Protein 3HR8 (pdb70)

Foldseek 3Di:
DVVVVVVVVVVVVVVCVVPHFLPDDDLPPLVVPDAADAQAQQALLVLLQLSRRHFHFLFEEEEEEAVVLQSVLSVLSSQQSCVVVVAAEEEEDLPPDDDVQLSVLQGHPVVRYHYHHDPAQLVSLVVLLVVLQVQRHAEYEYPAQLSRHHPCVVVPDCDPDDNCPVLVVLLVSVVSSLVSSNVYRYYYYHYFYQDDHPDDDDDDHSGDSSCVSVVPRGQWYKYKGWAAFDDDPPRGFWTKMKIATQHHSNHNHGGIGIFIQGPSHRRLHLLRLVVVCDVVVQWDDDPQWIWHAAPVGDIDTLGGHSVSNSVSCVVCVVVSVRSSQVVCVVSNHRPPVDDDDD

B-factor: mean 43.84, std 22.35, range [17.57, 127.51]

InterPro domains:
  IPR003593 AAA+ ATPase domain [SM00382] (60-231)
  IPR013765 DNA recombination and repair protein RecA [MF_00268] (7-337)
  IPR013765 DNA recombination and repair protein RecA [PR00142] (96-125)
  IPR013765 DNA recombination and repair protein RecA [PR00142] (130-159)
  IPR013765 DNA recombination and repair protein RecA [PR00142] (168-197)
  IPR013765 DNA recombination and repair protein RecA [PR00142] (213-241)
  IPR013765 DNA recombination and repair protein RecA [PR00142] (246-275)
  IPR013765 DNA recombination and repair protein RecA [PR00142] (305-322)
  IPR013765 DNA recombination and repair protein RecA [PTHR45900] (4-349)
  IPR013765 DNA recombination and repair protein RecA [TIGR02012] (7-332)
  IPR020584 DNA recombination/repair protein RecA, conserved site [PS00321] (216-224)
  IPR020587 DNA recombination and repair protein RecA, monomer-monomer interface [PS50163] (202-275)
  IPR020588 DNA recombination and repair protein RecA-like, ATP-binding domain [PS50162] (38-197)
  IPR023400 DNA recombination and repair protein RecA, C-terminal, superfamily [SSF54752] (273-335)
  IPR027417 P-loop containing nucleoside triphosphate hydrolase [G3DSA:3.40.50.300] (37-335)
  IPR027417 P-loop containing nucleoside triphosphate hydrolase [SSF52540] (8-270)
  IPR049261 RecA-like, C-terminal [PF21096] (275-335)
  IPR049428 RecA-like, N-terminal [PF00154] (10-271)

Nearest PDB structures (foldseek):
  3hr8-assembly1_A  TM=1.003E+00  e=6.791E-72  Thermotoga maritima
  8gms-assembly1_F  TM=8.087E-01  e=4.456E-44  Escherichia coli
  7jy9-assembly1_I  TM=8.871E-01  e=6.435E-40  Escherichia coli
  3cmw-assembly2_C  TM=8.165E-01  e=7.489E-39  Escherichia coli
  3cmw-assembly1_A  TM=8.250E-01  e=1.209E-38  Escherichia coli

Radius of gyration: 21.64 Å; Cα contacts (8 Å, |Δi|>4): 645; chains: 1; bounding box: 66×52×57 Å

Organism: Thermotoga maritima (strain ATCC 43589 / DSM 3109 / JCM 10099 / NBRC 100826 / MSB8) (NCBI:txid243274)

Solvent-accessible surface area: 18780 Å² total; per-residue (Å²): 172,130,142,162,81,50,102,82,66,126,37,35,116,155,70,27,144,102,157,35,103,7,45,71,57,51,108,57,49,113,110,92,20,120,79,51,132,30,0,36,0,15,0,12,14,0,1,34,5,0,16,9,8,0,0,2,49,6,67,3,0,0,0,12,1,79,112,73,4,10,11,82,10,0,6,8,10,0,1,2,30,1,25,137,97,69,20,52,1,1,14,4,4,31,72,128,80,64,75,69,120,41,0,143,96,16,30,6,61,57,202,61,21,71,100,23,109,21,101,22,0,29,52,3,6,106,54,0,13,128,35,3,151,60,44,96,4,10,0,0,0,1,24,0,7,30,22,29,32,24,126,34,81,96,113,55,58,126,57,126,194,110,107,44,74,27,42,194,69,18,39,90,13,9,165,113,0,14,35,8,2,103,173,27,95,1,0,0,0,2,3,0,25,53,94,136,90,102,62,125,162,172,61,90,88,90,13,36,101,18,1,120,16,2,96,140,81,2,9,0,18,0,40,2,133,148,36,128,76,20,114,91,69,194,101,80,39,0,12,35,0,23,0,83,0,32,39,4,68,8,3,4,26,119,69,68,5,97,0,25,13,11,114,41,104,0,2,15,89,25,35,2,3,7,36,16,0,49,114,45,55,25,2,72,146,107,54,58,112,29,49,3,66,17,132,199,50,114,90,14,55,3,14,88,23,44,62,88,0,14,88,45,1,81,96,47,80,144,33,0,13,29,0,37,92,65,0,43,95,123,91,14,23,26,82,117,145,81,144,147,176,258

Sequence (342 aa):
EKQKKSVLEKALKRIEENFGKGSIMILGDETQVQPVEVIPTGSLAIDIATGVGGYPRGRIVEIFGQESSGKTTLALHAIAEAQKMGGVAAFIDAEHALDPVYAKNLGVDLKSLLISQPDHGEQALEIVDELVRSGVVDLIVVDSVAALVPRAEIEGAMGDMQVGLQARLMSQALRKIAGSVNKSKAVVIFTNQIRMKIGVMFGSPETTTGGLALKFYATMRMEVRRGEPIKEGKDVIGNVISVKIVKNKVAPPFKTAQTYIIYGKGIDREYELFNIAVNEGIVDRKGSWYYYTTLKGEEVSLGQGSSNAVQFLKDNPEIAGEIERRIREKYGLLSVEKEEQR

Structure (mmCIF, N/CA/C/O backbone):
data_3HR8
#
_entry.id   3HR8
#
_cell.length_a   102.137
_cell.length_b   102.137
_cell.length_c   81.512
_cell.angle_alpha   90.000
_cell.angle_beta   90.000
_cell.angle_gamma   120.000
#
_symmetry.space_group_name_H-M   'P 61'
#
loop_
_entity.id
_entity.type
_entity.pdbx_description
1 polymer 'Protein recA'
2 water water
#
loop_
_atom_site.group_PDB
_atom_site.id
_atom_site.type_symbol
_atom_site.label_atom_id
_atom_site.label_alt_id
_atom_site.label_comp_id
_atom_site.label_asym_id
_atom_site.label_entity_id
_atom_site.label_seq_id
_atom_site.pdbx_PDB_ins_code
_atom_site.Cartn_x
_atom_site.Cartn_y
_atom_site.Cartn_z
_atom_site.occupancy
_atom_site.B_iso_or_equiv
_atom_site.auth_seq_id
_atom_site.auth_comp_id
_atom_site.auth_asym_id
_atom_site.auth_atom_id
_atom_site.pdbx_PDB_model_num
ATOM 1 N N . GLU A 1 4 ? -48.853 -28.412 19.616 1.00 94.26 4 GLU A N 1
ATOM 2 C CA . GLU A 1 4 ? -48.301 -27.676 18.483 1.00 96.13 4 GLU A CA 1
ATOM 3 C C . GLU A 1 4 ? -48.354 -26.161 18.685 1.00 94.68 4 GLU A C 1
ATOM 4 O O . GLU A 1 4 ? -47.313 -25.499 18.748 1.00 89.94 4 GLU A O 1
ATOM 10 N N . LYS A 1 5 ? -49.568 -25.618 18.779 1.00 96.62 5 LYS A N 1
ATOM 11 C CA . LYS A 1 5 ? -49.758 -24.181 18.995 1.00 93.52 5 LYS A CA 1
ATOM 12 C C . LYS A 1 5 ? -49.285 -23.747 20.387 1.00 89.61 5 LYS A C 1
ATOM 13 O O . LYS A 1 5 ? -48.744 -22.653 20.553 1.00 86.74 5 LYS A O 1
ATOM 19 N N . GLN A 1 6 ? -49.496 -24.602 21.384 1.00 90.57 6 GLN A N 1
ATOM 20 C CA . GLN A 1 6 ? -48.994 -24.331 22.727 1.00 90.67 6 GLN A CA 1
ATOM 21 C C . GLN A 1 6 ? -47.482 -24.132 22.663 1.00 86.16 6 GLN A C 1
ATOM 22 O O . GLN A 1 6 ? -46.924 -23.290 23.375 1.00 82.62 6 GLN A O 1
ATOM 28 N N . LYS A 1 7 ? -46.834 -24.907 21.793 1.00 86.42 7 LYS A N 1
ATOM 29 C CA . LYS A 1 7 ? -45.400 -24.785 21.539 1.00 86.04 7 LYS A CA 1
ATOM 30 C C . LYS A 1 7 ? -45.072 -23.384 21.020 1.00 78.77 7 LYS A C 1
ATOM 31 O O . LYS A 1 7 ? -44.074 -22.782 21.416 1.00 71.00 7 LYS A O 1
ATOM 37 N N . LYS A 1 8 ? -45.931 -22.867 20.145 1.00 79.27 8 LYS A N 1
ATOM 38 C CA . LYS A 1 8 ? -45.704 -21.558 19.546 1.00 76.74 8 LYS A CA 1
ATOM 39 C C . LYS A 1 8 ? -46.102 -20.397 20.450 1.00 74.13 8 LYS A C 1
ATOM 40 O O . LYS A 1 8 ? -45.420 -19.376 20.475 1.00 71.93 8 LYS A O 1
ATOM 46 N N . SER A 1 9 ? -47.196 -20.540 21.188 1.00 74.51 9 SER A N 1
ATOM 47 C CA . SER A 1 9 ? -47.594 -19.479 22.104 1.00 72.42 9 SER A CA 1
ATOM 48 C C . SER A 1 9 ? -46.582 -19.311 23.227 1.00 66.84 9 SER A C 1
ATOM 49 O O . SER A 1 9 ? -46.317 -18.195 23.659 1.00 67.37 9 SER A O 1
ATOM 52 N N . VAL A 1 10 ? -46.010 -20.412 23.702 1.00 70.94 10 VAL A N 1
ATOM 53 C CA . VAL A 1 10 ? -44.897 -20.306 24.641 1.00 66.48 10 VAL A CA 1
ATOM 54 C C . VAL A 1 10 ? -43.722 -19.671 23.905 1.00 65.13 10 VAL A C 1
ATOM 55 O O . VAL A 1 10 ? -42.980 -18.858 24.469 1.00 62.83 10 VAL A O 1
ATOM 59 N N . LEU A 1 11 ? -43.564 -20.056 22.639 1.00 64.21 11 LEU A N 1
ATOM 60 C CA . LEU A 1 11 ? -42.492 -19.533 21.800 1.00 61.82 11 LEU A CA 1
ATOM 61 C C . LEU A 1 11 ? -42.696 -18.041 21.610 1.00 57.28 11 LEU A C 1
ATOM 62 O O . LEU A 1 11 ? -41.877 -17.230 22.045 1.00 52.50 11 LEU A O 1
ATOM 67 N N . GLU A 1 12 ? -43.810 -17.690 20.974 1.00 61.07 12 GLU A N 1
ATOM 68 C CA . GLU A 1 12 ? -44.144 -16.296 20.709 1.00 60.67 12 GLU A CA 1
ATOM 69 C C . GLU A 1 12 ? -44.086 -15.454 21.975 1.00 53.20 12 GLU A C 1
ATOM 70 O O . GLU A 1 12 ? -43.581 -14.335 21.959 1.00 53.94 12 GLU A O 1
ATOM 76 N N . LYS A 1 13 ? -44.584 -16.000 23.077 1.00 56.85 13 LYS A N 1
ATOM 77 C CA . LYS A 1 13 ? -44.600 -15.270 24.341 1.00 54.28 13 LYS A CA 1
ATOM 78 C C . LYS A 1 13 ? -43.185 -14.975 24.805 1.00 53.62 13 LYS A C 1
ATOM 79 O O . LYS A 1 13 ? -42.912 -13.906 25.351 1.00 51.30 13 LYS A O 1
ATOM 85 N N . ALA A 1 14 ? -42.291 -15.941 24.607 1.00 55.99 14 ALA A N 1
ATOM 86 C CA . ALA A 1 14 ? -40.900 -15.780 24.996 1.00 49.17 14 ALA A CA 1
ATOM 87 C C . ALA A 1 14 ? -40.244 -14.780 24.064 1.00 49.63 14 ALA A C 1
ATOM 88 O O . ALA A 1 14 ? -39.466 -13.925 24.494 1.00 51.92 14 ALA A O 1
ATOM 90 N N . LEU A 1 15 ? -40.547 -14.890 22.777 1.00 47.31 15 LEU A N 1
ATOM 91 C CA . LEU A 1 15 ? -40.037 -13.919 21.824 1.00 47.54 15 LEU A CA 1
ATOM 92 C C . LEU A 1 15 ? -40.463 -12.534 22.243 1.00 46.50 15 LEU A C 1
ATOM 93 O O . LEU A 1 15 ? -39.638 -11.623 22.313 1.00 42.85 15 LEU A O 1
ATOM 98 N N . LYS A 1 16 ? -41.751 -12.379 22.549 1.00 47.52 16 LYS A N 1
ATOM 99 C CA . LYS A 1 16 ? -42.253 -11.081 22.999 1.00 48.25 16 LYS A CA 1
ATOM 100 C C . LYS A 1 16 ? -41.456 -10.571 24.169 1.00 43.04 16 LYS A C 1
ATOM 101 O O . LYS A 1 16 ? -41.004 -9.427 24.160 1.00 40.60 16 LYS A O 1
ATOM 107 N N . ARG A 1 17 ? -41.294 -11.420 25.181 1.00 43.05 17 ARG A N 1
ATOM 108 C CA . ARG A 1 17 ? -40.565 -11.038 26.395 1.00 46.89 17 ARG A CA 1
ATOM 109 C C . ARG A 1 17 ? -39.196 -10.470 26.084 1.00 46.99 17 ARG A C 1
ATOM 110 O O . ARG A 1 17 ? -38.798 -9.429 26.612 1.00 47.60 17 ARG A O 1
ATOM 118 N N . ILE A 1 18 ? -38.459 -11.170 25.230 1.00 45.85 18 ILE A N 1
ATOM 119 C CA . ILE A 1 18 ? -37.128 -10.725 24.891 1.00 43.01 18 ILE A CA 1
ATOM 120 C C . ILE A 1 18 ? -37.254 -9.426 24.151 1.00 42.02 18 ILE A C 1
ATOM 121 O O . ILE A 1 18 ? -36.540 -8.464 24.426 1.00 41.06 18 I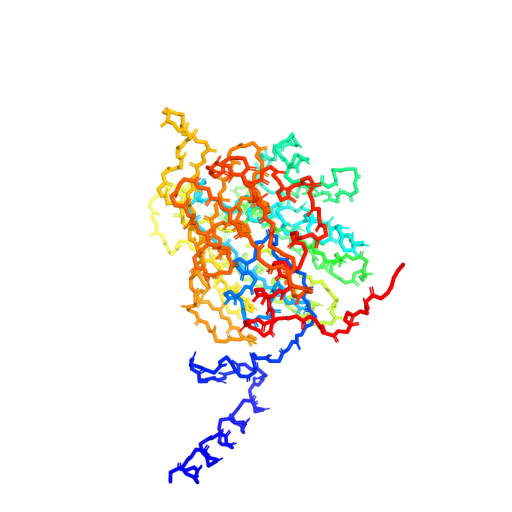LE A O 1
ATOM 126 N N . GLU A 1 19 ? -38.178 -9.399 23.201 1.00 40.28 19 GLU A N 1
ATOM 127 C CA . GLU A 1 19 ? -38.299 -8.221 22.363 1.00 45.18 19 GLU A CA 1
ATOM 128 C C . GLU A 1 19 ? -38.628 -7.015 23.214 1.00 43.40 19 GLU A C 1
ATOM 129 O O . GLU A 1 19 ? -38.024 -5.954 23.076 1.00 45.08 19 GLU A O 1
ATOM 135 N N . GLU A 1 20 ? -39.574 -7.184 24.124 1.00 46.17 20 GLU A N 1
ATOM 136 C CA . GLU A 1 20 ? -39.957 -6.074 24.973 1.00 43.52 20 GLU A CA 1
ATOM 137 C C . GLU A 1 20 ? -38.843 -5.724 25.959 1.00 47.80 20 GLU A C 1
ATOM 138 O O . GLU A 1 20 ? -38.790 -4.604 26.466 1.00 47.20 20 GLU A O 1
ATOM 144 N N . ASN A 1 21 ? -37.946 -6.674 26.220 1.00 46.14 21 ASN A N 1
ATOM 145 C CA . ASN A 1 21 ? -36.793 -6.409 27.081 1.00 43.23 21 ASN A CA 1
ATOM 146 C C . ASN A 1 21 ? -35.720 -5.553 26.407 1.00 44.55 21 ASN A C 1
ATOM 147 O O . ASN A 1 21 ? -35.093 -4.720 27.050 1.00 46.03 21 ASN A O 1
ATOM 152 N N . PHE A 1 22 ? -35.499 -5.760 25.110 1.00 43.63 22 PHE A N 1
ATOM 153 C CA . PHE A 1 22 ? -34.359 -5.121 24.442 1.00 42.61 22 PHE A CA 1
ATOM 154 C C . PHE A 1 22 ? -34.734 -4.075 23.403 1.00 40.53 22 PHE A C 1
ATOM 155 O O . PHE A 1 22 ? -33.875 -3.368 22.892 1.00 41.60 22 PHE A O 1
ATOM 163 N N . GLY A 1 23 ? -36.020 -3.971 23.103 1.00 41.65 23 GLY A N 1
ATOM 164 C CA . GLY A 1 23 ? -36.499 -2.943 22.197 1.00 42.71 23 GLY A CA 1
ATOM 165 C C . GLY A 1 23 ? -37.201 -3.608 21.041 1.00 41.59 23 GLY A C 1
ATOM 166 O O . GLY A 1 23 ? -36.883 -4.745 20.713 1.00 38.17 23 GLY A O 1
ATOM 167 N N . LYS A 1 24 ? -38.172 -2.925 20.441 1.00 39.08 24 LYS A N 1
ATOM 168 C CA . LYS A 1 24 ? -38.893 -3.504 19.316 1.00 36.33 24 LYS A CA 1
ATOM 169 C C . LYS A 1 24 ? -37.924 -3.966 18.246 1.00 34.85 24 LYS A C 1
ATOM 170 O O . LYS A 1 24 ? -36.936 -3.290 17.977 1.00 34.73 24 LYS A O 1
ATOM 176 N N . GLY A 1 25 ? -38.220 -5.111 17.625 1.00 34.24 25 GLY A N 1
ATOM 177 C CA . GLY A 1 25 ? -37.408 -5.626 16.537 1.00 33.77 25 GLY A CA 1
ATOM 178 C C . GLY A 1 25 ? -36.118 -6.325 16.947 1.00 31.54 25 GLY A C 1
ATOM 179 O O . GLY A 1 25 ? -35.379 -6.798 16.077 1.00 30.33 25 GLY A O 1
ATOM 180 N N . SER A 1 26 ? -35.870 -6.399 18.260 1.00 31.35 26 SER A N 1
ATOM 181 C CA . SER A 1 26 ? -34.690 -7.043 18.855 1.00 31.97 26 SER A CA 1
ATOM 182 C C . SER A 1 26 ? -34.517 -8.502 18.456 1.00 28.66 26 SER A C 1
ATOM 183 O O . SER A 1 26 ? -33.396 -9.022 18.392 1.00 30.76 26 SER A O 1
ATOM 186 N N . ILE A 1 27 ? -35.633 -9.174 18.244 1.00 30.60 27 ILE A N 1
ATOM 187 C CA . ILE A 1 27 ? -35.616 -10.542 17.758 1.00 26.50 27 ILE A CA 1
ATOM 188 C C . ILE A 1 27 ? -36.904 -10.748 17.000 1.00 26.98 27 ILE A C 1
ATOM 189 O O . ILE A 1 27 ? -37.926 -10.159 17.350 1.00 27.55 27 ILE A O 1
ATOM 194 N N . MET A 1 28 ? -36.863 -11.576 15.961 1.00 24.73 28 MET A N 1
ATOM 195 C CA . MET A 1 28 ? -38.003 -11.772 15.088 1.00 29.01 28 MET A CA 1
ATOM 196 C C . MET A 1 28 ? -37.953 -13.182 14.568 1.00 31.09 28 MET A C 1
ATOM 197 O O . MET A 1 28 ? -36.918 -13.842 14.628 1.00 29.25 28 MET A O 1
ATOM 202 N N . ILE A 1 29 ? -39.071 -13.625 14.026 1.00 26.89 29 ILE A N 1
ATOM 203 C CA . ILE A 1 29 ? -39.113 -14.832 13.236 1.00 29.23 29 ILE A CA 1
ATOM 204 C C . ILE A 1 29 ? -38.949 -14.381 11.793 1.00 36.91 29 ILE A C 1
ATOM 205 O O . ILE A 1 29 ? -39.674 -13.500 11.331 1.00 33.45 29 ILE A O 1
ATOM 210 N N . LEU A 1 30 ? -37.970 -14.950 11.101 1.00 26.48 30 LEU A N 1
ATOM 211 C CA . LEU A 1 30 ? -37.585 -14.433 9.798 1.00 32.39 30 LEU A CA 1
ATOM 212 C C . LEU A 1 30 ? -38.752 -14.505 8.807 1.00 39.02 30 LEU A C 1
ATOM 213 O O . LEU A 1 30 ? -38.844 -13.675 7.888 1.00 37.02 30 LEU A O 1
ATOM 218 N N . GLY A 1 31 ? -39.635 -15.493 8.996 1.00 35.67 31 GLY A N 1
ATOM 219 C CA . GLY A 1 31 ? -40.818 -15.655 8.157 1.00 38.08 31 GLY A CA 1
ATOM 220 C C . GLY A 1 31 ? -42.048 -14.8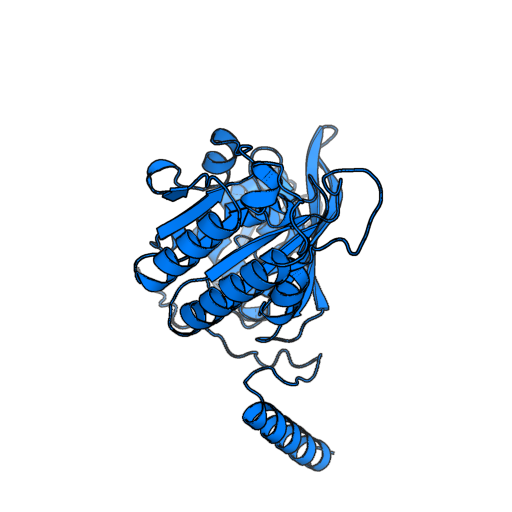60 8.574 1.00 45.94 31 GLY A C 1
ATOM 221 O O . GLY A 1 31 ? -43.088 -14.920 7.910 1.00 52.90 31 GLY A O 1
ATOM 222 N N . ASP A 1 32 ? -41.943 -14.098 9.656 1.00 43.00 32 ASP A N 1
ATOM 223 C CA . ASP A 1 32 ? -43.095 -13.344 10.154 1.00 50.80 32 ASP A CA 1
ATOM 224 C C . ASP A 1 32 ? -43.420 -12.036 9.428 1.00 59.51 32 ASP A C 1
ATOM 225 O O . ASP A 1 32 ? -43.199 -10.952 9.967 1.00 62.40 32 ASP A O 1
ATOM 230 N N . GLU A 1 33 ? -43.968 -12.137 8.231 1.00 63.67 33 GLU A N 1
ATOM 231 C CA . GLU A 1 33 ? -44.573 -10.981 7.633 1.00 67.02 33 GLU A CA 1
ATOM 232 C C . GLU A 1 33 ? -45.983 -11.022 8.218 1.00 68.37 33 GLU A C 1
ATOM 233 O O . GLU A 1 33 ? -46.946 -11.203 7.515 1.00 71.85 33 GLU A O 1
ATOM 239 N N . THR A 1 34 ? -46.080 -10.881 9.524 1.00 67.82 34 THR A N 1
ATOM 240 C CA . THR A 1 34 ? -47.345 -10.822 10.245 1.00 68.47 34 THR A CA 1
ATOM 241 C C . THR A 1 34 ? -47.341 -9.595 11.142 1.00 70.45 34 THR A C 1
ATOM 242 O O . THR A 1 34 ? -46.876 -9.665 12.285 1.00 72.16 34 THR A O 1
ATOM 246 N N . GLN A 1 35 ? -47.856 -8.475 10.633 1.00 68.09 35 GLN A N 1
ATOM 247 C CA . GLN A 1 35 ? -48.468 -8.424 9.300 1.00 68.08 35 GLN A CA 1
ATOM 248 C C . GLN A 1 35 ? -47.560 -7.941 8.157 1.00 69.27 35 GLN A C 1
ATOM 249 O O . GLN A 1 35 ? -47.832 -8.238 6.989 1.00 72.79 35 GLN A O 1
ATOM 255 N N . VAL A 1 36 ? -46.507 -7.183 8.461 1.00 65.96 36 VAL A N 1
ATOM 256 C CA . VAL A 1 36 ? -46.182 -6.742 9.811 1.00 62.69 36 VAL A CA 1
ATOM 257 C C . VAL A 1 36 ? -46.985 -5.491 10.134 1.00 57.40 36 VAL A C 1
ATOM 258 O O . VAL A 1 36 ? -47.810 -5.055 9.324 1.00 59.45 36 VAL A O 1
ATOM 262 N N . GLN A 1 37 ? -46.742 -4.910 11.307 1.00 55.07 37 GLN A N 1
ATOM 263 C CA . GLN A 1 37 ? -47.472 -3.708 11.709 1.00 47.72 37 GLN A CA 1
ATOM 264 C C . GLN A 1 37 ? -46.872 -2.427 11.127 1.00 46.34 37 GLN A C 1
ATOM 265 O O . GLN A 1 37 ? -45.687 -2.140 11.289 1.00 39.55 37 GLN A O 1
ATOM 271 N N . PRO A 1 38 ? -47.701 -1.671 10.407 1.00 45.93 38 PRO A N 1
ATOM 272 C CA . PRO A 1 38 ? -47.312 -0.374 9.852 1.00 40.16 38 PRO A CA 1
ATOM 273 C C . PRO A 1 38 ? -46.749 0.567 10.917 1.00 42.56 38 PRO A C 1
ATOM 274 O O . PRO A 1 38 ? -47.197 0.532 12.078 1.00 39.66 38 PRO A O 1
ATOM 278 N N . VAL A 1 39 ? -45.751 1.362 10.520 1.00 37.00 39 VAL A N 1
ATOM 279 C CA . VAL A 1 39 ? -45.216 2.467 11.318 1.00 27.60 39 VAL A CA 1
ATOM 280 C C . VAL A 1 39 ? -45.210 3.634 10.351 1.00 30.36 39 VAL A C 1
ATOM 281 O O . VAL A 1 39 ? -45.481 3.447 9.159 1.00 29.02 39 VAL A O 1
ATOM 285 N N . GLU A 1 40 ? -44.921 4.840 10.822 1.00 28.11 40 GLU A N 1
ATOM 286 C CA . GLU A 1 40 ? -44.931 5.954 9.878 1.00 28.97 40 GLU A CA 1
ATOM 287 C C . GLU A 1 40 ? -43.685 5.833 9.003 1.00 25.68 40 GLU A C 1
ATOM 288 O O . GLU A 1 40 ? -42.580 5.689 9.519 1.00 24.69 40 GLU A O 1
ATOM 294 N N . VAL A 1 41 ? -43.887 5.861 7.691 1.00 25.99 41 VAL A N 1
ATOM 295 C CA . VAL A 1 41 ? -42.767 5.802 6.746 1.00 26.74 41 VAL A CA 1
ATOM 296 C C . VAL A 1 41 ? -42.834 6.884 5.653 1.00 28.65 41 VAL A C 1
ATOM 297 O O . VAL A 1 41 ? -43.908 7.419 5.341 1.00 25.94 41 VAL A O 1
ATOM 301 N N . ILE A 1 42 ? -41.683 7.155 5.045 1.00 27.74 42 ILE A N 1
ATOM 302 C CA . ILE A 1 42 ? -41.636 7.823 3.749 1.00 23.39 42 ILE A CA 1
ATOM 303 C C . ILE A 1 42 ? -41.326 6.761 2.704 1.00 22.50 42 ILE A C 1
ATOM 304 O O . ILE A 1 42 ? -40.312 6.074 2.796 1.00 25.46 42 ILE A O 1
ATOM 309 N N . PRO A 1 43 ? -42.207 6.600 1.722 1.00 21.08 43 PRO A N 1
ATOM 310 C CA . PRO A 1 43 ? -42.048 5.608 0.670 1.00 23.87 43 PRO A CA 1
ATOM 311 C C . PRO A 1 43 ? -40.671 5.786 0.016 1.00 22.72 43 PRO A C 1
ATOM 312 O O . PRO A 1 43 ? -40.103 6.883 0.096 1.00 22.66 43 PRO A O 1
ATOM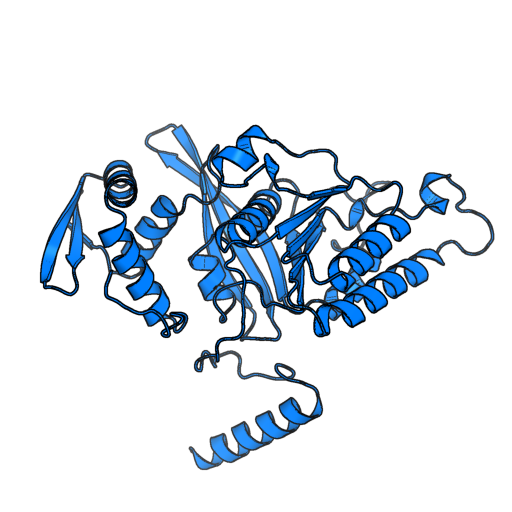 316 N N . THR A 1 44 ? -40.147 4.732 -0.600 1.00 20.13 44 THR A N 1
ATOM 317 C CA . THR A 1 44 ? -38.798 4.783 -1.163 1.00 20.76 44 THR A CA 1
ATOM 318 C C . THR A 1 44 ? -38.822 5.290 -2.603 1.00 21.95 44 THR A C 1
ATOM 319 O O . THR A 1 44 ? -37.775 5.657 -3.154 1.00 22.04 44 THR A O 1
ATOM 323 N N . GLY A 1 45 ? -40.004 5.274 -3.221 1.00 21.57 45 GLY A N 1
ATOM 324 C CA . GLY A 1 45 ? -40.122 5.600 -4.639 1.00 21.55 45 GLY A CA 1
ATOM 325 C C . GLY A 1 45 ? -40.086 4.352 -5.486 1.00 24.15 45 GLY A C 1
ATOM 326 O O . GLY A 1 45 ? -40.240 4.391 -6.707 1.00 24.50 45 GLY A O 1
ATOM 327 N N . SER A 1 46 ? -39.877 3.219 -4.830 1.00 22.43 46 SER A N 1
ATOM 328 C CA . SER A 1 46 ? -39.953 1.937 -5.503 1.00 21.35 46 SER A CA 1
ATOM 329 C C . SER A 1 46 ? -40.976 1.068 -4.774 1.00 25.33 46 SER A C 1
ATOM 330 O O . SER A 1 46 ? -40.875 0.866 -3.560 1.00 21.53 46 SER A O 1
ATOM 333 N N . LEU A 1 47 ? -41.942 0.536 -5.511 1.00 23.43 47 LEU A N 1
ATOM 334 C CA . LEU A 1 47 ? -42.914 -0.395 -4.917 1.00 21.81 47 LEU A CA 1
ATOM 335 C C . LEU A 1 47 ? -42.237 -1.718 -4.482 1.00 23.87 47 LEU A C 1
ATOM 336 O O . LEU A 1 47 ? -42.548 -2.285 -3.432 1.00 21.52 47 LEU A O 1
ATOM 341 N N . ALA A 1 48 ? -41.307 -2.208 -5.291 1.00 22.94 48 ALA A N 1
ATOM 342 C CA . ALA A 1 48 ? -40.553 -3.407 -4.912 1.00 24.00 48 ALA A CA 1
ATOM 343 C C . ALA A 1 48 ? -39.750 -3.201 -3.615 1.00 22.37 48 ALA A C 1
ATOM 344 O O . ALA A 1 48 ? -39.757 -4.056 -2.733 1.00 22.43 48 ALA A O 1
ATOM 346 N N . ILE A 1 49 ? -39.052 -2.076 -3.493 1.00 20.74 49 ILE A N 1
ATOM 347 C CA . ILE A 1 49 ? -38.306 -1.811 -2.247 1.00 22.94 49 ILE A CA 1
ATOM 348 C C . ILE A 1 49 ? -39.276 -1.618 -1.070 1.00 22.99 49 ILE A C 1
ATOM 349 O O . ILE A 1 49 ? -39.034 -2.121 0.038 1.00 21.56 49 ILE A O 1
ATOM 354 N N . ASP A 1 50 ? -40.365 -0.887 -1.299 1.00 18.84 50 ASP A N 1
ATOM 355 C CA . ASP A 1 50 ? -41.349 -0.686 -0.242 1.00 23.30 50 ASP A CA 1
ATOM 356 C C . ASP A 1 50 ? -41.766 -2.053 0.336 1.00 20.85 50 ASP A C 1
ATOM 357 O O . ASP A 1 50 ? -41.867 -2.236 1.544 1.00 24.23 50 ASP A O 1
ATOM 362 N N . ILE A 1 51 ? -41.984 -3.011 -0.549 1.00 21.84 51 ILE A N 1
ATOM 363 C CA . ILE A 1 51 ? -42.400 -4.347 -0.141 1.00 23.99 51 ILE A CA 1
ATOM 364 C C . ILE A 1 51 ? -41.300 -5.027 0.659 1.00 24.66 51 ILE A C 1
ATOM 365 O O . ILE A 1 51 ? -41.537 -5.533 1.769 1.00 26.27 51 ILE A O 1
ATOM 370 N N . ALA A 1 52 ? -40.075 -4.961 0.151 1.00 22.41 52 ALA A N 1
ATOM 371 C CA . ALA A 1 52 ? -38.931 -5.584 0.847 1.00 24.91 52 ALA A CA 1
ATOM 372 C C . ALA A 1 52 ? -38.663 -5.032 2.252 1.00 23.16 52 ALA A C 1
ATOM 373 O O . ALA A 1 52 ? -38.206 -5.780 3.123 1.00 22.97 52 ALA A O 1
ATOM 375 N N . THR A 1 53 ? -38.932 -3.746 2.478 1.00 21.26 53 THR A N 1
ATOM 376 C CA . THR A 1 53 ? -38.741 -3.138 3.805 1.00 21.59 53 THR A CA 1
ATOM 377 C C . THR A 1 53 ? -39.751 -3.696 4.798 1.00 21.25 53 THR A C 1
ATOM 378 O O . THR A 1 53 ? -39.613 -3.534 6.015 1.00 21.61 53 THR A O 1
ATOM 382 N N . GLY A 1 54 ? -40.803 -4.299 4.281 1.00 21.29 54 GLY A N 1
ATOM 383 C CA . GLY A 1 54 ? -41.834 -4.818 5.160 1.00 29.04 54 GLY A CA 1
ATOM 384 C C . GLY A 1 54 ? -42.782 -3.750 5.702 1.00 30.50 54 GLY A C 1
ATOM 385 O O . GLY A 1 54 ? -43.910 -4.070 6.042 1.00 28.31 54 GLY A O 1
ATOM 386 N N . VAL A 1 55 ? -42.338 -2.495 5.802 1.00 33.21 55 VAL A N 1
ATOM 387 C CA . VAL A 1 55 ? -43.196 -1.430 6.352 1.00 26.68 55 VAL A CA 1
ATOM 388 C C . VAL A 1 55 ? -43.654 -0.434 5.287 1.00 28.75 55 VAL A C 1
ATOM 389 O O . VAL A 1 55 ? -44.338 0.522 5.595 1.00 28.65 55 VAL A O 1
ATOM 393 N N . GLY A 1 56 ? -43.277 -0.669 4.037 1.00 25.58 56 GLY A N 1
ATOM 394 C CA . GLY A 1 56 ? -43.694 0.194 2.939 1.00 29.10 56 GLY A CA 1
ATOM 395 C C . GLY A 1 56 ? -42.881 1.482 2.758 1.00 25.39 56 GLY A C 1
ATOM 396 O O . GLY A 1 56 ? -43.352 2.431 2.122 1.00 29.56 56 GLY A O 1
ATOM 397 N N . GLY A 1 57 ? -41.662 1.524 3.292 1.00 25.45 57 GLY A N 1
ATOM 398 C CA . GLY A 1 57 ? -40.818 2.701 3.137 1.00 24.09 57 GLY A CA 1
ATOM 399 C C . GLY A 1 57 ? -39.731 2.844 4.180 1.00 25.13 57 GLY A C 1
ATOM 400 O O . GLY A 1 57 ? -39.474 1.899 4.930 1.00 26.57 57 GLY A O 1
ATOM 401 N N . TYR A 1 58 ? -39.087 4.012 4.225 1.00 19.69 58 TYR A N 1
ATOM 402 C CA . TYR A 1 58 ? -38.136 4.346 5.295 1.00 20.97 58 TYR A CA 1
ATOM 403 C C . TYR A 1 58 ? -38.897 4.827 6.541 1.00 21.93 58 TYR A C 1
ATOM 404 O O . TYR A 1 58 ? -39.692 5.749 6.448 1.00 24.52 58 TYR A O 1
ATOM 413 N N . PRO A 1 59 ? -38.625 4.228 7.713 1.00 25.08 59 PRO A N 1
ATOM 414 C CA . PRO A 1 59 ? -39.355 4.574 8.947 1.00 24.81 59 PRO A CA 1
ATOM 415 C C . PRO A 1 59 ? -38.912 5.894 9.542 1.00 24.81 59 PRO A C 1
ATOM 416 O O . PRO A 1 59 ? -37.709 6.108 9.732 1.00 23.53 59 PRO A O 1
ATOM 420 N N . ARG A 1 60 ? -39.874 6.760 9.861 1.00 26.38 60 ARG A N 1
ATOM 421 C CA . ARG A 1 60 ? -39.579 8.034 10.518 1.00 25.34 60 ARG A CA 1
ATOM 422 C C . ARG A 1 60 ? -38.902 7.804 11.853 1.00 28.06 60 ARG A C 1
ATOM 423 O O . ARG A 1 60 ? -39.152 6.798 12.532 1.00 29.55 60 ARG A O 1
ATOM 431 N N . GLY A 1 61 ? -38.030 8.733 12.217 1.00 24.93 61 GLY A N 1
ATOM 432 C CA . GLY A 1 61 ? -37.341 8.704 13.494 1.00 26.37 61 GLY A CA 1
ATOM 433 C C . GLY A 1 61 ? -36.191 7.712 13.514 1.00 29.36 61 GLY A C 1
ATOM 434 O O . GLY A 1 61 ? -35.774 7.280 14.588 1.00 28.37 61 GLY A O 1
ATOM 435 N N . ARG A 1 62 ? -35.688 7.346 12.333 1.00 24.63 62 ARG A N 1
ATOM 436 C CA . ARG A 1 62 ? -34.638 6.322 12.227 1.00 26.72 62 ARG A CA 1
ATOM 437 C C . ARG A 1 62 ? -33.572 6.667 11.200 1.00 29.77 62 ARG A C 1
ATOM 438 O O . ARG A 1 62 ? -33.810 7.477 10.287 1.00 24.51 62 ARG A O 1
ATOM 446 N N . ILE A 1 63 ? -32.415 6.021 11.359 1.00 25.72 63 ILE A N 1
ATOM 447 C CA . ILE A 1 63 ? -31.281 6.141 10.443 1.00 21.15 63 ILE A CA 1
ATOM 448 C C . ILE A 1 63 ? -31.280 4.943 9.473 1.00 26.08 63 ILE A C 1
ATOM 449 O O . ILE A 1 63 ? -31.575 3.805 9.848 1.00 23.36 63 ILE A O 1
ATOM 454 N N . VAL A 1 64 ? -30.951 5.205 8.217 1.00 22.45 64 VAL A N 1
ATOM 455 C CA . VAL A 1 64 ? -30.930 4.180 7.187 1.00 21.19 64 VAL A CA 1
ATOM 456 C C . VAL A 1 64 ? -29.577 4.343 6.503 1.00 23.64 64 VAL A C 1
ATOM 457 O O . VAL A 1 64 ? -29.109 5.475 6.333 1.00 23.94 64 VAL A O 1
ATOM 461 N N . GLU A 1 65 ? -28.936 3.228 6.153 1.00 22.15 65 GLU A N 1
ATOM 462 C CA . GLU A 1 65 ? -27.752 3.250 5.306 1.00 22.45 65 GLU A CA 1
ATOM 463 C C . GLU A 1 65 ? -28.065 2.604 3.967 1.00 22.39 65 GLU A C 1
ATOM 464 O O . GLU A 1 65 ? -28.692 1.545 3.923 1.00 22.54 65 GLU A O 1
ATOM 470 N N . ILE A 1 66 ? -27.639 3.255 2.880 1.00 19.27 66 ILE A N 1
ATOM 471 C CA . ILE A 1 66 ? -27.747 2.690 1.550 1.00 18.29 66 ILE A CA 1
ATOM 472 C C . ILE A 1 66 ? -26.320 2.623 1.046 1.00 20.13 66 ILE A C 1
ATOM 473 O O . ILE A 1 66 ? -25.650 3.645 1.006 1.00 21.52 66 ILE A O 1
ATOM 478 N N . PHE A 1 67 ? -25.842 1.430 0.699 1.00 20.12 67 PHE A N 1
ATOM 479 C CA . PHE A 1 67 ? -24.452 1.313 0.251 1.00 20.04 67 PHE A CA 1
ATOM 480 C C . PHE A 1 67 ? -24.335 0.459 -0.998 1.00 20.37 67 PHE A C 1
ATOM 481 O O . PHE A 1 67 ? -25.252 -0.273 -1.332 1.00 21.04 67 PHE A O 1
ATOM 489 N N . GLY A 1 68 ? -23.203 0.571 -1.687 1.00 23.16 68 GLY A N 1
ATOM 490 C CA . GLY A 1 68 ? -22.972 -0.158 -2.924 1.00 24.94 68 GLY A CA 1
ATOM 491 C C . GLY A 1 68 ? -21.854 0.509 -3.697 1.00 28.99 68 GLY A C 1
ATOM 492 O O . GLY A 1 68 ? -21.314 1.530 -3.265 1.00 27.74 68 GLY A O 1
ATOM 493 N N . GLN A 1 69 ? -21.498 -0.064 -4.841 1.00 28.38 69 GLN A N 1
ATOM 494 C CA . GLN A 1 69 ? -20.428 0.517 -5.663 1.00 32.55 69 GLN A CA 1
ATOM 495 C C . GLN A 1 69 ? -20.832 1.849 -6.289 1.00 33.95 69 GLN A C 1
ATOM 496 O O . GLN A 1 69 ? -22.019 2.182 -6.361 1.00 26.33 69 GLN A O 1
ATOM 502 N N . GLU A 1 70 ? -19.840 2.621 -6.737 1.00 32.44 70 GLU A N 1
ATOM 503 C CA . GLU A 1 70 ? -20.122 3.796 -7.545 1.00 36.51 70 GLU A CA 1
ATOM 504 C C . GLU A 1 70 ? -20.987 3.301 -8.682 1.00 33.54 70 GLU A C 1
ATOM 505 O O . GLU A 1 70 ? -20.756 2.216 -9.207 1.00 37.32 70 GLU A O 1
ATOM 511 N N . SER A 1 71 ? -22.007 4.058 -9.038 1.00 34.33 71 SER A N 1
ATOM 512 C CA . SER A 1 71 ? -22.822 3.686 -10.188 1.00 37.37 71 SER A CA 1
ATOM 513 C C . SER A 1 71 ? -23.677 2.431 -10.001 1.00 33.22 71 SER A C 1
ATOM 514 O O . SER A 1 71 ? -24.175 1.875 -10.976 1.00 31.18 71 SER A O 1
ATOM 517 N N . SER A 1 72 ? -23.854 1.982 -8.760 1.00 27.07 72 SER A N 1
ATOM 518 C CA . SER A 1 72 ? -24.707 0.825 -8.500 1.00 24.16 72 SER A CA 1
ATOM 519 C C . SER A 1 72 ? -26.190 1.190 -8.666 1.00 24.05 72 SER A C 1
ATOM 520 O O . SER A 1 72 ? -27.006 0.327 -8.955 1.00 24.14 72 SER A O 1
ATOM 523 N N . GLY A 1 73 ? -26.510 2.462 -8.447 1.00 22.85 73 GLY A N 1
ATOM 524 C CA . GLY A 1 73 ? -27.882 2.941 -8.365 1.00 23.06 73 GLY A CA 1
ATOM 525 C C . GLY A 1 73 ? -28.255 3.571 -7.016 1.00 25.54 73 GLY A C 1
ATOM 526 O O . GLY A 1 73 ? -29.354 4.113 -6.846 1.00 23.26 73 GLY A O 1
ATOM 527 N N . LYS A 1 74 ? -27.355 3.478 -6.041 1.00 20.75 74 LYS A N 1
ATOM 528 C CA . LYS A 1 74 ? -27.588 4.115 -4.748 1.00 22.13 74 LYS A CA 1
ATOM 529 C C . LYS A 1 74 ? -27.853 5.608 -4.889 1.00 23.76 74 LYS A C 1
ATOM 530 O O . LYS A 1 74 ? -28.647 6.164 -4.133 1.00 21.28 74 LYS A O 1
ATOM 536 N N . THR A 1 75 ? -27.215 6.274 -5.852 1.00 20.47 75 THR A N 1
ATOM 537 C CA . THR A 1 75 ? -27.514 7.701 -6.041 1.00 22.93 75 THR A CA 1
ATOM 538 C C . THR A 1 75 ? -28.987 7.936 -6.429 1.00 20.24 75 THR A C 1
ATOM 539 O O . THR A 1 75 ? -29.664 8.817 -5.894 1.00 22.23 75 THR A O 1
ATOM 543 N N . THR A 1 76 ? -29.460 7.147 -7.378 1.00 21.65 76 THR A N 1
ATOM 544 C CA . THR A 1 76 ? -30.854 7.183 -7.818 1.00 22.88 76 THR A CA 1
ATOM 545 C C . THR A 1 76 ? -31.806 6.889 -6.643 1.00 21.45 76 THR A C 1
ATOM 546 O O . THR A 1 76 ? -32.804 7.577 -6.449 1.00 20.32 76 THR A O 1
ATOM 550 N N . LEU A 1 77 ? -31.475 5.910 -5.808 1.00 21.98 77 LEU A N 1
ATOM 551 C CA . LEU A 1 77 ? -32.337 5.657 -4.635 1.00 21.85 77 LEU A CA 1
ATOM 552 C C . LEU A 1 77 ? -32.450 6.858 -3.727 1.00 20.87 77 LEU A C 1
ATOM 553 O O . LEU A 1 77 ? -33.534 7.168 -3.231 1.00 21.64 77 LEU A O 1
ATOM 558 N N . ALA A 1 78 ? -31.312 7.507 -3.467 1.00 19.02 78 ALA A N 1
ATOM 559 C CA . ALA A 1 78 ? -31.285 8.660 -2.580 1.00 19.84 78 ALA A CA 1
ATOM 560 C C . ALA A 1 78 ? -32.116 9.792 -3.187 1.00 20.70 78 ALA A C 1
ATOM 561 O O . ALA A 1 78 ? -32.828 10.506 -2.483 1.00 17.79 78 ALA A O 1
ATOM 563 N N . LEU A 1 79 ? -32.011 9.975 -4.495 1.00 17.57 79 LEU A N 1
ATOM 564 C CA . LEU A 1 79 ? -32.800 11.042 -5.124 1.00 19.51 79 LEU A CA 1
ATOM 565 C C . LEU A 1 79 ? -34.305 10.733 -5.006 1.00 20.22 79 LEU A C 1
ATOM 566 O O . LEU A 1 79 ? -35.116 11.641 -4.832 1.00 19.16 79 LEU A O 1
ATOM 571 N N . HIS A 1 80 ? -34.690 9.463 -5.159 1.00 20.82 80 HIS A N 1
ATOM 572 C CA . HIS A 1 80 ? -36.112 9.110 -4.987 1.00 21.48 80 HIS A CA 1
ATOM 573 C C . HIS A 1 80 ? -36.585 9.362 -3.575 1.00 20.26 80 HIS A C 1
ATOM 574 O O . HIS A 1 80 ? -37.741 9.716 -3.365 1.00 23.69 80 HIS A O 1
ATOM 581 N N . ALA A 1 81 ? -35.711 9.141 -2.596 1.00 19.25 81 ALA A N 1
ATOM 582 C CA . ALA A 1 81 ? -36.102 9.330 -1.192 1.00 18.98 81 ALA A CA 1
ATOM 583 C C . ALA A 1 81 ? -36.440 10.792 -0.960 1.00 20.84 81 ALA A C 1
ATOM 584 O O . ALA A 1 81 ? -37.460 11.133 -0.349 1.00 19.62 81 ALA A O 1
ATOM 586 N N . ILE A 1 82 ? -35.575 11.658 -1.479 1.00 19.53 82 ILE A N 1
ATOM 587 C CA . ILE A 1 82 ? -35.834 13.090 -1.499 1.00 20.23 82 ILE A CA 1
ATOM 588 C C . ILE A 1 82 ? -37.174 13.403 -2.170 1.00 21.21 82 ILE A C 1
ATOM 589 O O . ILE A 1 82 ? -38.003 14.086 -1.590 1.00 22.13 82 ILE A O 1
ATOM 594 N N . ALA A 1 83 ? -37.378 12.905 -3.384 1.00 20.59 83 ALA A N 1
ATOM 595 C CA . ALA A 1 83 ? -38.593 13.197 -4.135 1.00 22.41 83 ALA A CA 1
ATOM 596 C C . ALA A 1 83 ? -39.850 12.764 -3.379 1.00 29.62 83 ALA A C 1
ATOM 597 O O . ALA A 1 83 ? -40.861 13.477 -3.360 1.00 26.92 83 ALA A O 1
ATOM 599 N N . GLU A 1 84 ? -39.787 11.596 -2.737 1.00 25.41 84 GLU A N 1
ATOM 600 C CA . GLU A 1 84 ? -40.952 11.082 -2.018 1.00 23.02 84 GLU A CA 1
ATOM 601 C C . GLU A 1 84 ? -41.256 11.930 -0.807 1.00 26.86 84 GLU A C 1
ATOM 602 O O . GLU A 1 84 ? -42.421 12.198 -0.508 1.00 26.89 84 GLU A O 1
ATOM 608 N N . ALA A 1 85 ? -40.209 12.360 -0.105 1.00 24.37 85 ALA A N 1
ATOM 609 C CA . ALA A 1 85 ? -40.398 13.184 1.067 1.00 23.86 85 ALA A CA 1
ATOM 610 C C . ALA A 1 85 ? -41.060 14.512 0.666 1.00 27.42 85 ALA A C 1
ATOM 611 O O . ALA A 1 85 ? -41.922 15.033 1.385 1.00 28.49 85 ALA A O 1
ATOM 613 N N . GLN A 1 86 ? -40.675 15.044 -0.487 1.00 27.08 86 GLN A N 1
ATOM 614 C CA . GLN A 1 86 ? -41.242 16.312 -0.943 1.00 31.16 86 GLN A CA 1
ATOM 615 C C . GLN A 1 86 ? -42.690 16.114 -1.393 1.00 33.70 86 GLN A C 1
ATOM 616 O O . GLN A 1 86 ? -43.576 16.921 -1.085 1.00 34.67 86 GLN A O 1
ATOM 622 N N . LYS A 1 87 ? -42.910 15.025 -2.116 1.00 31.30 87 LYS A N 1
ATOM 623 C CA . LYS A 1 87 ? -44.210 14.693 -2.679 1.00 34.78 87 LYS A CA 1
ATOM 624 C C . LYS A 1 87 ? -45.290 14.596 -1.617 1.00 37.95 87 LYS A C 1
ATOM 625 O O . LYS A 1 87 ? -46.415 15.028 -1.841 1.00 39.55 87 LYS A O 1
ATOM 631 N N . MET A 1 88 ? -44.954 14.019 -0.464 1.00 34.50 88 MET A N 1
ATOM 632 C CA . MET A 1 88 ? -45.891 13.927 0.652 1.00 36.55 88 MET A CA 1
ATOM 633 C C . MET A 1 88 ? -46.185 15.283 1.240 1.00 40.87 88 MET A C 1
ATOM 634 O O . MET A 1 88 ? -47.002 15.383 2.153 1.00 40.87 88 MET A O 1
ATOM 639 N N . GLY A 1 89 ? -45.483 16.313 0.776 1.00 36.44 89 GLY A N 1
ATOM 640 C CA . GLY A 1 89 ? -45.629 17.635 1.358 1.00 34.52 89 GLY A CA 1
ATOM 641 C C . GLY A 1 89 ? -44.580 17.973 2.399 1.00 38.26 89 GLY A C 1
ATOM 642 O O . GLY A 1 89 ? -44.726 18.948 3.138 1.00 37.38 89 GLY A O 1
ATOM 643 N N . GLY A 1 90 ? -43.509 17.182 2.453 1.00 31.96 90 GLY A N 1
ATOM 644 C CA . GLY A 1 90 ? -42.462 17.406 3.432 1.00 31.04 90 GLY A CA 1
ATOM 645 C C . GLY A 1 90 ? -41.299 18.234 2.913 1.00 30.71 90 GLY A C 1
ATOM 646 O O . GLY A 1 90 ? -41.297 18.693 1.776 1.00 32.42 90 GLY A O 1
ATOM 647 N N . VAL A 1 91 ? -40.298 18.403 3.762 1.00 27.18 91 VAL A N 1
ATOM 648 C CA . VAL A 1 91 ? -39.091 19.140 3.423 1.00 30.31 91 VAL A CA 1
ATOM 649 C C . VAL A 1 91 ? -37.892 18.181 3.440 1.00 30.69 91 VAL A C 1
ATOM 650 O O . VAL A 1 91 ? -37.738 17.403 4.391 1.00 25.06 91 VAL A O 1
ATOM 654 N N . ALA A 1 92 ? -37.050 18.250 2.405 1.00 27.40 92 ALA A N 1
ATOM 655 C CA . ALA A 1 92 ? -35.865 17.394 2.311 1.00 24.90 92 ALA A CA 1
ATOM 656 C C . ALA A 1 92 ? -34.554 18.206 2.288 1.00 25.66 92 ALA A C 1
ATOM 657 O O . ALA A 1 92 ? -34.524 19.340 1.797 1.00 25.79 92 ALA A O 1
ATOM 659 N N . ALA A 1 93 ? -33.483 17.631 2.834 1.00 22.53 93 ALA A N 1
ATOM 660 C CA . ALA A 1 93 ? -32.154 18.239 2.809 1.00 22.86 93 ALA A CA 1
ATOM 661 C C . ALA A 1 93 ? -31.124 17.266 2.207 1.00 27.43 93 ALA A C 1
ATOM 662 O O . ALA A 1 93 ? -31.193 16.041 2.422 1.00 24.18 93 ALA A O 1
ATOM 664 N N . PHE A 1 94 ? -30.155 17.816 1.477 1.00 21.30 94 PHE A N 1
ATOM 665 C CA . PHE A 1 94 ? -29.108 17.013 0.864 1.00 21.95 94 PHE A CA 1
ATOM 666 C C . PHE A 1 94 ? -27.791 17.552 1.380 1.00 24.53 94 PHE A C 1
ATOM 667 O O . PHE A 1 94 ? -27.447 18.707 1.102 1.00 21.36 94 PHE A O 1
ATOM 675 N N . ILE 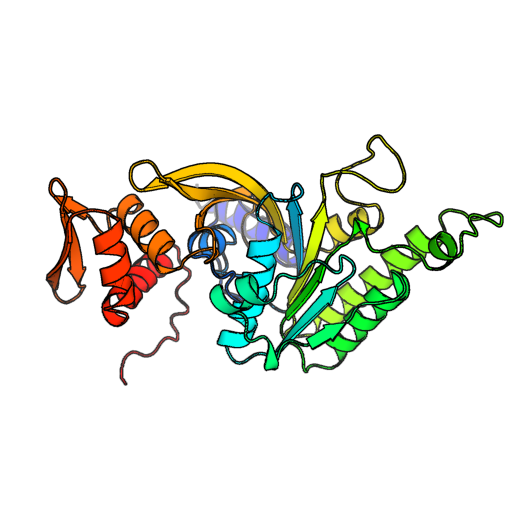A 1 95 ? -27.066 16.730 2.142 1.00 20.11 95 ILE A N 1
ATOM 676 C CA . ILE A 1 95 ? -25.769 17.115 2.699 1.00 18.88 95 ILE A CA 1
ATOM 677 C C . ILE A 1 95 ? -24.742 16.508 1.784 1.00 24.86 95 ILE A C 1
ATOM 678 O O . ILE A 1 95 ? -24.567 15.283 1.752 1.00 22.15 95 ILE A O 1
ATOM 683 N N . ASP A 1 96 ? -24.075 17.365 1.017 1.00 21.84 96 ASP A N 1
ATOM 684 C CA . ASP A 1 96 ? -23.323 16.907 -0.139 1.00 21.95 96 ASP A CA 1
ATOM 685 C C . ASP A 1 96 ? -21.823 17.059 0.079 1.00 26.17 96 ASP A C 1
ATOM 686 O O . ASP A 1 96 ? -21.308 18.173 0.190 1.00 27.19 96 ASP A O 1
ATOM 691 N N . ALA A 1 97 ? -21.120 15.932 0.135 1.00 26.29 97 ALA A N 1
ATOM 692 C CA . ALA A 1 97 ? -19.666 15.965 0.157 1.00 29.12 97 ALA A CA 1
ATOM 693 C C . ALA A 1 97 ? -19.061 15.393 -1.123 1.00 30.92 97 ALA A C 1
ATOM 694 O O . ALA A 1 97 ? -17.846 15.197 -1.194 1.00 34.46 97 ALA A O 1
ATOM 696 N N . GLU A 1 98 ? -19.891 15.129 -2.127 1.00 28.31 98 GLU A N 1
ATOM 697 C CA . GLU A 1 98 ? -19.394 14.651 -3.416 1.00 27.95 98 GLU A CA 1
ATOM 698 C C . GLU A 1 98 ? -19.345 15.740 -4.498 1.00 32.24 98 GLU A C 1
ATOM 699 O O . GLU A 1 98 ? -18.548 15.640 -5.449 1.00 25.78 98 GLU A O 1
ATOM 705 N N . HIS A 1 99 ? -20.225 16.740 -4.389 1.00 24.34 99 HIS A N 1
ATOM 706 C CA . HIS A 1 99 ? -20.293 17.799 -5.397 1.00 25.45 99 HIS A CA 1
ATOM 707 C C . HIS A 1 99 ? -20.579 17.204 -6.779 1.00 27.25 99 HIS A C 1
ATOM 708 O O . HIS A 1 99 ? -19.969 17.621 -7.769 1.00 27.23 99 HIS A O 1
ATOM 715 N N . ALA A 1 100 ? -21.502 16.249 -6.868 1.00 26.51 100 ALA A N 1
ATOM 716 C CA . ALA A 1 100 ? -21.716 15.541 -8.136 1.00 28.92 100 ALA A CA 1
ATOM 717 C C . ALA A 1 100 ? -23.156 15.543 -8.655 1.00 32.28 100 ALA A C 1
ATOM 718 O O . ALA A 1 100 ? -23.437 14.938 -9.696 1.00 34.29 100 ALA A O 1
ATOM 720 N N . LEU A 1 101 ? -24.057 16.211 -7.944 1.00 26.59 101 LEU A N 1
ATOM 721 C CA . LEU A 1 101 ? -25.475 16.235 -8.325 1.00 29.06 101 LEU A CA 1
ATOM 722 C C . LEU A 1 101 ? -25.720 16.632 -9.784 1.00 30.24 101 LEU A C 1
ATOM 723 O O . LEU A 1 101 ? -25.137 17.595 -10.288 1.00 27.01 101 LEU A O 1
ATOM 728 N N . ASP A 1 102 ? -26.597 15.875 -10.446 1.00 27.02 102 ASP A N 1
ATOM 729 C CA . ASP A 1 102 ? -27.058 16.160 -11.802 1.00 27.82 102 ASP A CA 1
ATOM 730 C C . ASP A 1 102 ? -28.470 16.764 -11.682 1.00 34.12 102 ASP A C 1
ATOM 731 O O . ASP A 1 102 ? -29.471 16.041 -11.592 1.00 29.84 102 ASP A O 1
ATOM 736 N N . PRO A 1 103 ? -28.562 18.104 -11.669 1.00 35.01 103 PRO A N 1
ATOM 737 C CA . PRO A 1 103 ? -29.868 18.722 -11.387 1.00 32.18 103 PRO A CA 1
ATOM 738 C C . PRO A 1 103 ? -30.929 18.341 -12.427 1.00 34.00 103 PRO A C 1
ATOM 739 O O . PRO A 1 103 ? -32.136 18.309 -12.130 1.00 33.06 103 PRO A O 1
ATOM 743 N N . VAL A 1 104 ? -30.485 18.070 -13.644 1.00 30.68 104 VAL A N 1
ATOM 744 C CA . VAL A 1 104 ? -31.419 17.764 -14.711 1.00 32.46 104 VAL A CA 1
ATOM 745 C C . VAL A 1 104 ? -32.025 16.366 -14.513 1.00 35.40 104 VAL A C 1
ATOM 746 O O . VAL A 1 104 ? -33.228 16.186 -14.654 1.00 32.81 104 VAL A O 1
ATOM 750 N N . TYR A 1 105 ? -31.191 15.392 -14.176 1.00 30.01 105 TYR A N 1
ATOM 751 C CA . TYR A 1 105 ? -31.678 14.045 -13.840 1.00 29.39 105 TYR A CA 1
ATOM 752 C C . TYR A 1 105 ? -32.572 14.090 -12.604 1.00 28.63 105 TYR A C 1
ATOM 753 O O . TYR A 1 105 ? -33.664 13.513 -12.577 1.00 27.33 105 TYR A O 1
ATOM 762 N N . ALA A 1 106 ? -32.119 14.791 -11.571 1.00 27.86 106 ALA A N 1
ATOM 763 C CA . ALA A 1 106 ? -32.882 14.868 -10.341 1.00 26.81 106 ALA A CA 1
ATOM 764 C C . ALA A 1 106 ? -34.297 15.413 -10.599 1.00 32.51 106 ALA A C 1
ATOM 765 O O . ALA A 1 106 ? -35.298 14.893 -10.085 1.00 25.27 106 ALA A O 1
ATOM 767 N N . LYS A 1 107 ? -34.380 16.469 -11.403 1.00 30.26 107 LYS A N 1
ATOM 768 C CA . LYS A 1 107 ? -35.673 17.065 -11.689 1.00 32.17 107 LYS A CA 1
ATOM 769 C C . LYS A 1 107 ? -36.551 16.104 -12.471 1.00 29.41 107 LYS A C 1
ATOM 770 O O . LYS A 1 107 ? -37.726 15.972 -12.168 1.00 29.80 107 LYS A O 1
ATOM 776 N N . ASN A 1 108 ? -35.991 15.400 -13.444 1.00 29.12 108 ASN A N 1
ATOM 777 C CA . ASN A 1 108 ? -36.837 14.531 -14.263 1.00 35.50 108 ASN A CA 1
ATOM 778 C C . ASN A 1 108 ? -37.314 13.310 -13.481 1.00 36.21 108 ASN A C 1
ATOM 779 O O . ASN A 1 108 ? -38.394 12.764 -13.736 1.00 30.92 108 ASN A O 1
ATOM 784 N N . LEU A 1 109 ? -36.503 12.909 -12.510 1.00 29.05 109 LEU A N 1
ATOM 785 C CA . LEU A 1 109 ? -36.809 11.787 -11.646 1.00 29.14 109 LEU A CA 1
ATOM 786 C C . LEU A 1 109 ? -37.931 12.162 -10.693 1.00 30.24 109 LEU A C 1
ATOM 787 O O . LEU A 1 109 ? -38.701 11.298 -10.269 1.00 32.73 109 LEU A O 1
ATOM 792 N N . GLY A 1 110 ? -38.021 13.449 -10.353 1.00 27.60 110 GLY A N 1
ATOM 793 C CA . GLY A 1 110 ? -39.132 13.972 -9.571 1.00 25.65 110 GLY A CA 1
ATOM 794 C C . GLY A 1 110 ? -38.770 14.847 -8.381 1.00 29.68 110 GLY A C 1
ATOM 795 O O . GLY A 1 110 ? -39.629 15.227 -7.605 1.00 28.47 110 GLY A O 1
ATOM 796 N N . VAL A 1 111 ? -37.492 15.181 -8.229 1.00 27.79 111 VAL A N 1
ATOM 797 C CA . VAL A 1 111 ? -37.084 16.048 -7.143 1.00 26.97 111 VAL A CA 1
ATOM 798 C C . VAL A 1 111 ? -37.532 17.491 -7.435 1.00 29.54 111 VAL A C 1
ATOM 799 O O . VAL A 1 111 ? -37.452 17.967 -8.561 1.00 28.59 111 VAL A O 1
ATOM 803 N N . ASP A 1 112 ? -38.021 18.172 -6.418 1.00 26.31 112 ASP A N 1
ATOM 804 C CA . ASP A 1 112 ? -38.355 19.583 -6.548 1.00 30.67 112 ASP A CA 1
ATOM 805 C C . ASP A 1 112 ? -37.091 20.355 -6.190 1.00 30.91 112 ASP A C 1
ATOM 806 O O . ASP A 1 112 ? -36.796 20.551 -5.012 1.00 26.57 112 ASP A O 1
ATOM 811 N N . LEU A 1 113 ? -36.327 20.771 -7.196 1.00 28.03 113 LEU A N 1
ATOM 812 C CA . LEU A 1 113 ? -35.037 21.408 -6.930 1.00 29.26 113 LEU A CA 1
ATOM 813 C C . LEU A 1 113 ? -35.190 22.719 -6.163 1.00 32.63 113 LEU A C 1
ATOM 814 O O . LEU A 1 113 ? -34.355 23.051 -5.325 1.00 30.01 113 LEU A O 1
ATOM 819 N N . LYS A 1 114 ? -36.272 23.453 -6.421 1.00 31.13 114 LYS A N 1
ATOM 820 C CA . LYS A 1 114 ? -36.460 24.759 -5.793 1.00 35.25 114 LYS A CA 1
ATOM 821 C C . LYS A 1 114 ? -36.501 24.693 -4.270 1.00 36.57 114 LYS A C 1
ATOM 822 O O . LYS A 1 114 ? -35.980 25.592 -3.588 1.00 36.85 114 LYS A O 1
ATOM 828 N N . SER A 1 115 ? -37.119 23.636 -3.741 1.00 31.78 115 SER A N 1
ATOM 829 C CA . SER A 1 115 ? -37.368 23.512 -2.294 1.00 30.64 115 SER A CA 1
ATOM 830 C C . SER A 1 115 ? -36.310 22.694 -1.557 1.00 28.52 115 SER A C 1
ATOM 831 O O . SER A 1 115 ? -36.316 22.629 -0.321 1.00 24.24 115 SER A O 1
ATOM 834 N N . LEU A 1 116 ? -35.418 22.054 -2.313 1.00 29.19 116 LEU A N 1
ATOM 835 C CA . LEU A 1 116 ? -34.393 21.188 -1.718 1.00 28.21 116 LEU A CA 1
ATOM 836 C C . LEU A 1 116 ? -33.424 22.008 -0.880 1.00 24.56 116 LEU A C 1
ATOM 837 O O . LEU A 1 116 ? -32.845 22.975 -1.374 1.00 26.19 116 LEU A O 1
ATOM 842 N N . LEU A 1 117 ? -33.211 21.624 0.371 1.00 20.95 117 LEU A N 1
ATOM 843 C CA . LEU A 1 117 ? -32.162 22.260 1.158 1.00 22.32 117 LEU A CA 1
ATOM 844 C C . LEU A 1 117 ? -30.834 21.589 0.798 1.00 24.79 117 LEU A C 1
ATOM 845 O O . LEU A 1 117 ? -30.779 20.364 0.617 1.00 21.73 117 LEU A O 1
ATOM 850 N N . ILE A 1 118 ? -29.768 22.377 0.712 1.00 20.12 118 ILE A N 1
ATOM 851 C CA . ILE A 1 118 ? -28.477 21.832 0.314 1.00 20.72 118 ILE A CA 1
ATOM 852 C C . ILE A 1 118 ? -27.431 22.365 1.264 1.00 21.95 118 ILE A C 1
ATOM 853 O O . ILE A 1 118 ? -27.486 23.528 1.681 1.00 28.60 118 ILE A O 1
ATOM 858 N N . SER A 1 119 ? -26.499 21.510 1.653 1.00 19.76 119 SER A N 1
ATOM 859 C CA . SER A 1 119 ? -25.348 21.932 2.420 1.00 21.04 119 SER A CA 1
ATOM 860 C C . SER A 1 119 ? -24.145 21.222 1.820 1.00 24.79 119 SER A C 1
ATOM 861 O O . SER A 1 119 ? -24.236 20.040 1.476 1.00 21.50 119 SER A O 1
ATOM 864 N N . GLN A 1 120 ? -23.032 21.943 1.670 1.00 21.28 120 GLN A N 1
ATOM 865 C CA . GLN A 1 120 ? -21.804 21.341 1.152 1.00 22.65 120 GLN A CA 1
ATOM 866 C C . GLN A 1 120 ? -20.714 21.616 2.178 1.00 26.19 120 GLN A C 1
ATOM 867 O O . GLN A 1 120 ? -19.949 22.552 2.038 1.00 26.90 120 GLN A O 1
ATOM 873 N N . PRO A 1 121 ? -20.647 20.790 3.230 1.00 24.54 121 PRO A N 1
ATOM 874 C CA . PRO A 1 121 ? -19.836 21.130 4.419 1.00 28.99 121 PRO A CA 1
ATOM 875 C C . PRO A 1 121 ? -18.332 21.055 4.191 1.00 34.75 121 PRO A C 1
ATOM 876 O O . PRO A 1 121 ? -17.890 20.342 3.286 1.00 35.25 121 PRO A O 1
ATOM 880 N N . ASP A 1 122 ? -17.580 21.752 5.050 1.00 37.95 122 ASP A N 1
ATOM 881 C CA . ASP A 1 122 ? -16.115 21.843 4.986 1.00 40.94 122 ASP A CA 1
ATOM 882 C C . ASP A 1 122 ? -15.426 20.563 5.467 1.00 44.77 122 ASP A C 1
ATOM 883 O O . ASP A 1 122 ? -14.304 20.269 5.061 1.00 45.92 122 ASP A O 1
ATOM 888 N N . HIS A 1 123 ? -16.092 19.805 6.340 1.00 37.84 123 HIS A N 1
ATOM 889 C CA . HIS A 1 123 ? -15.490 18.617 6.926 1.00 41.14 123 HIS A CA 1
ATOM 890 C C . HIS A 1 123 ? -16.504 17.761 7.675 1.00 37.64 123 HIS A C 1
ATOM 891 O O . HIS A 1 123 ? -17.620 18.195 7.940 1.00 37.56 123 HIS A O 1
ATOM 898 N N . GLY A 1 124 ? -16.097 16.544 8.016 1.00 40.65 124 GLY A N 1
ATOM 899 C CA . GLY A 1 124 ? -16.999 15.549 8.572 1.00 38.79 124 GLY A CA 1
ATOM 900 C C . GLY A 1 124 ? -17.713 15.961 9.838 1.00 36.95 124 GLY A C 1
ATOM 901 O O . GLY A 1 124 ? -18.935 15.779 9.963 1.00 33.58 124 GLY A O 1
ATOM 902 N N . GLU A 1 125 ? -16.966 16.495 10.803 1.00 35.62 125 GLU A N 1
ATOM 903 C CA . GLU A 1 125 ? -17.602 16.877 12.055 1.00 38.50 125 GLU A CA 1
ATOM 904 C C . GLU A 1 125 ? -18.682 17.932 11.816 1.00 35.42 125 GLU A C 1
ATOM 905 O O . GLU A 1 125 ? -19.789 17.821 12.338 1.00 33.95 125 GLU A O 1
ATOM 911 N N . GLN A 1 126 ? -18.376 18.925 10.990 1.00 34.75 126 GLN A N 1
ATOM 912 C CA . GLN A 1 126 ? -19.339 19.977 10.677 1.00 34.04 126 GLN A CA 1
ATOM 913 C C . GLN A 1 126 ? -20.569 19.379 10.007 1.00 32.55 126 GLN A C 1
ATOM 914 O O . GLN A 1 126 ? -21.698 19.713 10.340 1.00 29.73 126 GLN A O 1
ATOM 920 N N . ALA A 1 127 ? -20.338 18.499 9.039 1.00 31.37 127 ALA A N 1
ATOM 921 C CA . ALA A 1 127 ? -21.435 17.857 8.344 1.00 30.04 127 ALA A CA 1
ATOM 922 C C . ALA A 1 127 ? -22.390 17.180 9.337 1.00 28.44 127 ALA A C 1
ATOM 923 O O . ALA A 1 127 ? -23.611 17.312 9.242 1.00 24.84 127 ALA A O 1
ATOM 925 N N . LEU A 1 128 ? -21.832 16.456 10.296 1.00 31.30 128 LEU A N 1
ATOM 926 C CA . LEU A 1 128 ? -22.667 15.671 11.210 1.00 30.17 128 LEU A CA 1
ATOM 927 C C . LEU A 1 128 ? -23.360 16.567 12.240 1.00 29.28 128 LEU A C 1
ATOM 928 O O . LEU A 1 128 ? -24.483 16.294 12.645 1.00 27.96 128 LEU A O 1
ATOM 933 N N . GLU A 1 129 ? -22.720 17.673 12.606 1.00 31.48 129 GLU A N 1
ATOM 934 C CA . GLU A 1 129 ? -23.373 18.664 13.473 1.00 32.32 129 GLU A CA 1
ATOM 935 C C . GLU A 1 129 ? -24.516 19.357 12.722 1.00 29.65 129 GLU A C 1
ATOM 936 O O . GLU A 1 129 ? -25.602 19.582 13.272 1.00 28.04 129 GLU A O 1
ATOM 942 N N . ILE A 1 130 ? -24.301 19.669 11.447 1.00 28.10 130 ILE A N 1
ATOM 943 C CA . ILE A 1 130 ? -25.404 20.248 10.670 1.00 28.16 130 ILE A CA 1
ATOM 944 C C . ILE A 1 130 ? -26.572 19.269 10.621 1.00 26.08 130 ILE A C 1
ATOM 945 O O . ILE A 1 130 ? -27.725 19.649 10.783 1.00 27.22 130 ILE A O 1
ATOM 950 N N . VAL A 1 131 ? -26.281 18.000 10.377 1.00 26.60 131 VAL A N 1
ATOM 951 C CA . VAL A 1 131 ? -27.352 17.004 10.360 1.00 27.64 131 VAL A CA 1
ATOM 952 C C . VAL A 1 131 ? -28.099 16.979 11.704 1.00 25.46 131 VAL A C 1
ATOM 953 O O . VAL A 1 131 ? -29.311 16.951 11.742 1.00 26.17 131 VAL A O 1
ATOM 957 N N . ASP A 1 132 ? -27.370 16.986 12.809 1.00 26.59 132 ASP A N 1
ATOM 958 C CA . ASP A 1 132 ? -28.037 16.933 14.107 1.00 29.62 132 ASP A CA 1
ATOM 959 C C . ASP A 1 132 ? -28.947 18.143 14.316 1.00 31.73 132 ASP A C 1
ATOM 960 O O . ASP A 1 132 ? -30.082 18.003 14.752 1.00 33.16 132 ASP A O 1
ATOM 965 N N . GLU A 1 133 ? -28.475 19.335 13.959 1.00 33.60 133 GLU A N 1
ATOM 966 C CA . GLU A 1 133 ? -29.311 20.532 14.127 1.00 35.50 133 GLU A CA 1
ATOM 967 C C . GLU A 1 133 ? -30.558 20.486 13.263 1.00 33.34 133 GLU A C 1
ATOM 968 O O . GLU A 1 133 ? -31.622 20.928 13.673 1.00 32.37 133 GLU A O 1
ATOM 974 N N . LEU A 1 134 ? -30.436 19.940 12.054 1.00 32.35 134 LEU A N 1
ATOM 975 C CA . LEU A 1 134 ? -31.574 19.846 11.148 1.00 28.00 134 LEU A CA 1
ATOM 976 C C . LEU A 1 134 ? -32.631 18.912 11.695 1.00 31.54 134 LEU A C 1
ATOM 977 O O . LEU A 1 134 ? -33.836 19.202 11.646 1.00 30.38 134 LEU A O 1
ATOM 982 N N . VAL A 1 135 ? -32.180 17.772 12.200 1.00 27.80 135 VAL A N 1
ATOM 983 C CA . VAL A 1 135 ? -33.091 16.831 12.846 1.00 29.99 135 VAL A CA 1
ATOM 984 C C . VAL A 1 135 ? -33.773 17.551 14.025 1.00 34.12 135 VAL A C 1
ATOM 985 O O . VAL A 1 135 ? -34.994 17.576 14.124 1.00 33.87 135 VAL A O 1
ATOM 989 N N . ARG A 1 136 ? -32.967 18.176 14.876 1.00 35.82 136 ARG A N 1
ATOM 990 C CA . ARG A 1 136 ? -33.472 18.816 16.097 1.00 40.01 136 ARG A CA 1
ATOM 991 C C . ARG A 1 136 ? -34.443 19.956 15.849 1.00 41.20 136 ARG A C 1
ATOM 992 O O . ARG A 1 136 ? -35.237 20.286 16.730 1.00 40.53 136 ARG A O 1
ATOM 1000 N N . SER A 1 137 ? -34.395 20.538 14.652 1.00 36.32 137 SER A N 1
ATOM 1001 C CA . SER A 1 137 ? -35.196 21.715 14.337 1.00 35.47 137 SER A CA 1
ATOM 1002 C C . SER A 1 137 ? -36.668 21.389 14.211 1.00 39.38 137 SER A C 1
ATOM 1003 O O . SER A 1 137 ? -37.515 22.274 14.323 1.00 39.58 137 SER A O 1
ATOM 1006 N N . GLY A 1 138 ? -36.972 20.126 13.935 1.00 33.48 138 GLY A N 1
ATOM 1007 C CA . GLY A 1 138 ? -38.346 19.682 13.794 1.00 35.43 138 GLY A CA 1
ATOM 1008 C C . GLY A 1 138 ? -38.964 20.026 12.460 1.00 39.25 138 GLY A C 1
ATOM 1009 O O . GLY A 1 138 ? -40.111 19.675 12.194 1.00 42.81 138 GLY A O 1
ATOM 1010 N N . VAL A 1 139 ? -38.204 20.702 11.609 1.00 38.12 139 VAL A N 1
ATOM 1011 C CA . VAL A 1 139 ? -38.757 21.236 10.365 1.00 41.74 139 VAL A CA 1
ATOM 1012 C C . VAL A 1 139 ? -38.403 20.407 9.130 1.00 38.83 139 VAL A C 1
ATOM 1013 O O . VAL A 1 139 ? -38.840 20.707 8.008 1.00 36.08 139 VAL A O 1
ATOM 1017 N N . VAL A 1 140 ? -37.623 19.352 9.332 1.00 32.65 140 VAL A N 1
ATOM 1018 C CA . VAL A 1 140 ? -37.112 18.597 8.199 1.00 32.25 140 VAL A CA 1
ATOM 1019 C C . VAL A 1 140 ? -37.573 17.142 8.232 1.00 27.72 140 VAL A C 1
ATOM 1020 O O . VAL A 1 140 ? -37.468 16.499 9.250 1.00 27.12 140 VAL A O 1
ATOM 1024 N N . ASP A 1 141 ? -38.090 16.640 7.114 1.00 25.15 141 ASP A N 1
ATOM 1025 C CA . ASP A 1 141 ? -38.571 15.265 7.050 1.00 25.61 141 ASP A CA 1
ATOM 1026 C C . ASP A 1 141 ? -37.519 14.219 6.669 1.00 28.60 141 ASP A C 1
ATOM 1027 O O . ASP A 1 141 ? -37.542 13.081 7.159 1.00 27.52 141 ASP A O 1
ATOM 1032 N N . LEU A 1 142 ? -36.594 14.585 5.794 1.00 22.05 142 LEU A N 1
ATOM 1033 C CA . LEU A 1 142 ? -35.675 13.572 5.279 1.00 23.23 142 LEU A CA 1
ATOM 1034 C C . LEU A 1 142 ? -34.370 14.217 4.908 1.00 24.50 142 LEU A C 1
ATOM 1035 O O . LEU A 1 142 ? -34.338 15.284 4.279 1.00 23.19 142 LEU A O 1
ATOM 1040 N N . ILE A 1 143 ? -33.292 13.598 5.359 1.00 22.89 143 ILE A N 1
ATOM 1041 C CA . ILE A 1 143 ? -31.972 14.121 5.112 1.00 23.12 143 ILE A CA 1
ATOM 1042 C C . ILE A 1 143 ? -31.184 13.002 4.476 1.00 27.25 143 ILE A C 1
ATOM 1043 O O . ILE A 1 143 ? -31.199 11.860 4.982 1.00 24.77 143 ILE A O 1
ATOM 1048 N N . VAL A 1 144 ? -30.538 13.320 3.355 1.00 21.52 144 VAL A N 1
ATOM 1049 C CA . VAL A 1 144 ? -29.587 12.417 2.718 1.00 21.87 144 VAL A CA 1
ATOM 1050 C C . VAL A 1 144 ? -28.190 12.933 2.923 1.00 23.46 144 VAL A C 1
ATOM 1051 O O . VAL A 1 144 ? -27.890 14.104 2.604 1.00 25.14 144 VAL A O 1
ATOM 1055 N N . VAL A 1 145 ? -27.321 12.063 3.425 1.00 20.28 145 VAL A N 1
ATOM 1056 C CA . VAL A 1 145 ? -25.920 12.413 3.637 1.00 21.62 145 VAL A CA 1
ATOM 1057 C C . VAL A 1 145 ? -25.044 11.654 2.650 1.00 26.58 145 VAL A C 1
ATOM 1058 O O . VAL A 1 145 ? -24.921 10.440 2.731 1.00 23.97 145 VAL A O 1
ATOM 1062 N N . ASP A 1 146 ? -24.448 12.373 1.707 1.00 24.64 146 ASP A N 1
ATOM 1063 C CA . ASP A 1 146 ? -23.677 11.743 0.635 1.00 28.08 146 ASP A CA 1
ATOM 1064 C C . ASP A 1 146 ? -22.286 12.385 0.569 1.00 30.65 146 ASP A C 1
ATOM 1065 O O . ASP A 1 146 ? -22.115 13.454 0.007 1.00 32.93 146 ASP A O 1
ATOM 1070 N N . SER A 1 147 ? -21.290 11.735 1.136 1.00 29.82 147 SER A N 1
ATOM 1071 C CA . SER A 1 147 ? -21.409 10.371 1.584 1.00 33.84 147 SER A CA 1
ATOM 1072 C C . SER A 1 147 ? -20.501 10.154 2.762 1.00 40.91 147 SER A C 1
ATOM 1073 O O . SER A 1 147 ? -19.750 11.053 3.170 1.00 39.62 147 SER A O 1
ATOM 1076 N N . VAL A 1 148 ? -20.540 8.932 3.284 1.00 44.51 148 VAL A N 1
ATOM 1077 C CA . VAL A 1 148 ? -19.734 8.565 4.447 1.00 46.58 148 VAL A CA 1
ATOM 1078 C C . VAL A 1 148 ? -18.229 8.733 4.175 1.00 45.23 148 VAL A C 1
ATOM 1079 O O . VAL A 1 148 ? -17.562 9.521 4.841 1.00 41.60 148 VAL A O 1
ATOM 1083 N N . ALA A 1 149 ? -17.712 8.012 3.181 1.00 49.94 149 ALA A N 1
ATOM 1084 C CA . ALA A 1 149 ? -16.297 8.110 2.794 1.00 53.18 149 ALA A CA 1
ATOM 1085 C C . ALA A 1 149 ? -15.801 9.554 2.683 1.00 49.66 149 ALA A C 1
ATOM 1086 O O . ALA A 1 149 ? -14.718 9.903 3.159 1.00 46.80 149 ALA A O 1
ATOM 1088 N N . ALA A 1 150 ? -16.601 10.387 2.030 1.00 46.95 150 ALA A N 1
ATOM 1089 C CA . ALA A 1 150 ? -16.199 11.752 1.752 1.00 49.38 150 ALA A CA 1
ATOM 1090 C C . ALA A 1 150 ? -16.095 12.541 3.057 1.00 49.77 150 ALA A C 1
ATOM 1091 O O . ALA A 1 150 ? -15.434 13.577 3.107 1.00 53.22 150 ALA A O 1
ATOM 1093 N N . LEU A 1 151 ? -16.633 11.986 4.128 1.00 45.74 151 LEU A N 1
ATOM 1094 C CA . LEU A 1 151 ? -16.781 12.675 5.378 1.00 48.65 151 LEU A CA 1
ATOM 1095 C C . LEU A 1 151 ? -15.435 12.736 6.080 1.00 55.80 151 LEU A C 1
ATOM 1096 O O . LEU A 1 151 ? -15.186 11.992 7.015 1.00 53.19 151 LEU A O 1
ATOM 1101 N N . VAL A 1 152 ? -14.586 13.657 5.634 1.00 52.32 152 VAL A N 1
ATOM 1102 C CA . VAL A 1 152 ? -13.218 13.720 6.137 1.00 54.78 152 VAL A CA 1
ATOM 1103 C C . VAL A 1 152 ? -13.020 14.649 7.348 1.00 53.43 152 VAL A C 1
ATOM 1104 O O . VAL A 1 152 ? -13.502 15.775 7.371 1.00 50.17 152 VAL A O 1
ATOM 1108 N N . PRO A 1 153 ? -12.300 14.164 8.370 1.00 59.18 153 PRO A N 1
ATOM 1109 C CA . PRO A 1 153 ? -12.033 14.993 9.550 1.00 60.77 153 PRO A CA 1
ATOM 1110 C C . PRO A 1 153 ? -11.302 16.286 9.190 1.00 61.07 153 PRO A C 1
ATOM 1111 O O . PRO A 1 153 ? -10.471 16.310 8.274 1.00 57.25 153 PRO A O 1
ATOM 1115 N N . ARG A 1 154 ? -11.618 17.351 9.916 1.00 57.26 154 ARG A N 1
ATOM 1116 C CA . ARG A 1 154 ? -10.927 18.623 9.751 1.00 61.76 154 ARG A CA 1
ATOM 1117 C C . ARG A 1 154 ? -9.412 18.437 9.704 1.00 65.53 154 ARG A C 1
ATOM 1118 O O . ARG A 1 154 ? -8.771 18.759 8.703 1.00 64.64 154 ARG A O 1
ATOM 1126 N N . ALA A 1 155 ? -8.850 17.902 10.784 1.00 68.17 155 ALA A N 1
ATOM 1127 C CA . ALA A 1 155 ? -7.397 17.774 10.917 1.00 69.98 155 ALA A CA 1
ATOM 1128 C C . ALA A 1 155 ? -6.755 17.081 9.721 1.00 68.84 155 ALA A C 1
ATOM 1129 O O . ALA A 1 155 ? -5.719 17.518 9.233 1.00 72.25 155 ALA A O 1
ATOM 1131 N N . GLU A 1 156 ? -7.370 15.999 9.257 1.00 67.17 156 GLU A N 1
ATOM 1132 C CA . GLU A 1 156 ? -6.856 15.264 8.107 1.00 68.43 156 GLU A CA 1
ATOM 1133 C C . GLU A 1 156 ? -6.819 16.148 6.870 1.00 69.22 156 GLU A C 1
ATOM 1134 O O . GLU A 1 156 ? -5.876 16.087 6.076 1.00 71.25 156 GLU A O 1
ATOM 1140 N N . ILE A 1 157 ? -7.860 16.960 6.708 1.00 67.21 157 ILE A N 1
ATOM 1141 C CA . ILE A 1 157 ? -7.969 17.869 5.572 1.00 65.80 157 ILE A CA 1
ATOM 1142 C C . ILE A 1 157 ? -6.860 18.914 5.628 1.00 66.68 157 ILE A C 1
ATOM 1143 O O . ILE A 1 157 ? -6.180 19.169 4.628 1.00 66.38 157 ILE A O 1
ATOM 1148 N N . GLU A 1 158 ? -6.681 19.503 6.809 1.00 68.90 158 GLU A N 1
ATOM 1149 C CA . GLU A 1 158 ? -5.598 20.453 7.061 1.00 67.77 158 GLU A CA 1
ATOM 1150 C C . GLU A 1 158 ? -4.237 19.749 7.111 1.00 69.69 158 GLU A C 1
ATOM 1151 O O . GLU A 1 158 ? -3.200 20.387 7.293 1.00 67.86 158 GLU A O 1
ATOM 1157 N N . GLY A 1 159 ? -4.261 18.427 6.950 1.00 72.15 159 GLY A N 1
ATOM 1158 C CA . G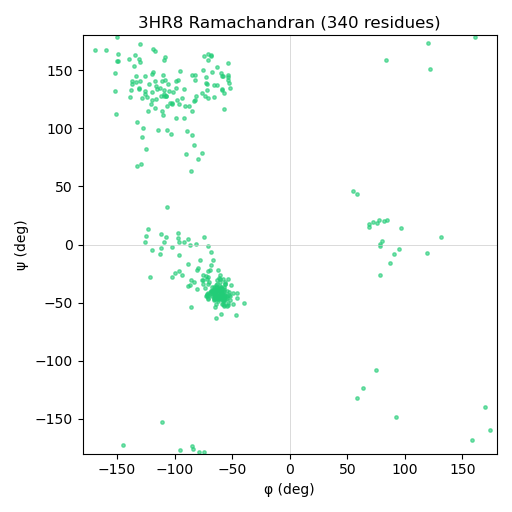LY A 1 159 ? -3.059 17.634 6.754 1.00 75.77 159 GLY A CA 1
ATOM 1159 C C . GLY A 1 159 ? -2.206 17.390 7.983 1.00 83.42 159 GLY A C 1
ATOM 1160 O O . GLY A 1 159 ? -1.027 17.057 7.862 1.00 86.69 159 GLY A O 1
ATOM 1161 N N . ALA A 1 160 ? -2.818 17.577 9.141 1.00 83.54 160 ALA A N 1
ATOM 1162 C CA . ALA A 1 160 ? -2.195 17.369 10.422 1.00 89.10 160 ALA A CA 1
ATOM 1163 C C . ALA A 1 160 ? -2.378 15.960 10.931 1.00 92.50 160 ALA A C 1
ATOM 1164 O O . ALA A 1 160 ? -3.203 15.737 11.786 1.00 93.29 160 ALA A O 1
ATOM 1166 N N . MET A 1 161 ? -1.632 14.986 10.451 1.00 95.57 161 MET A N 1
ATOM 1167 C CA . MET A 1 161 ? -1.860 13.667 11.028 1.00 100.78 161 MET A CA 1
ATOM 1168 C C . MET A 1 161 ? -0.599 12.883 11.448 1.00 101.06 161 MET A C 1
ATOM 1169 O O . MET A 1 161 ? -0.300 11.830 10.909 1.00 101.20 161 MET A O 1
ATOM 1174 N N . GLY A 1 162 ? 0.096 13.372 12.464 1.00 100.86 162 GLY A N 1
ATOM 1175 C CA . GLY A 1 162 ? -0.221 14.644 13.089 1.00 102.03 162 GLY A CA 1
ATOM 1176 C C . GLY A 1 162 ? 0.599 14.776 14.353 1.00 106.42 162 GLY A C 1
ATOM 1177 O O . GLY A 1 162 ? 1.795 14.455 14.401 1.00 106.38 162 GLY A O 1
ATOM 1178 N N . ASP A 1 163 ? -0.050 15.310 15.372 1.00 106.12 163 ASP A N 1
ATOM 1179 C CA . ASP A 1 163 ? 0.419 15.142 16.738 1.00 106.83 163 ASP A CA 1
ATOM 1180 C C . ASP A 1 163 ? 0.069 13.701 17.109 1.00 108.18 163 ASP A C 1
ATOM 1181 O O . ASP A 1 163 ? -0.476 12.965 16.281 1.00 107.32 163 ASP A O 1
ATOM 1186 N N . MET A 1 164 ? 0.370 13.296 18.338 1.00 107.73 164 MET A N 1
ATOM 1187 C CA . MET A 1 164 ? 0.334 11.877 18.707 1.00 107.52 164 MET A CA 1
ATOM 1188 C C . MET A 1 164 ? -0.925 11.077 18.328 1.00 108.90 164 MET A C 1
ATOM 1189 O O . MET A 1 164 ? -0.815 9.932 17.881 1.00 107.10 164 MET A O 1
ATOM 1194 N N . GLN A 1 165 ? -2.111 11.656 18.501 1.00 107.84 165 GLN A N 1
ATOM 1195 C CA . GLN A 1 165 ? -3.338 10.889 18.263 1.00 105.54 165 GLN A CA 1
ATOM 1196 C C . GLN A 1 165 ? -3.884 11.008 16.831 1.00 104.23 165 GLN A C 1
ATOM 1197 O O . GLN A 1 165 ? -4.395 12.052 16.422 1.00 103.75 165 GLN A O 1
ATOM 1203 N N . VAL A 1 166 ? -3.759 9.920 16.076 1.00 103.49 166 VAL A N 1
ATOM 1204 C CA . VAL A 1 166 ? -4.230 9.867 14.694 1.00 100.93 166 VAL A CA 1
ATOM 1205 C C . VAL A 1 166 ? -5.711 9.489 14.602 1.00 100.86 166 VAL A C 1
ATOM 1206 O O . VAL A 1 166 ? -6.416 9.914 13.682 1.00 99.34 166 VAL A O 1
ATOM 1210 N N . GLY A 1 167 ? -6.182 8.701 15.566 1.00 101.66 167 GLY A N 1
ATOM 1211 C CA . GLY A 1 167 ? -7.547 8.198 15.538 1.00 96.81 167 GLY A CA 1
ATOM 1212 C C . GLY A 1 167 ? -8.510 8.838 16.525 1.00 94.04 167 GLY A C 1
ATOM 1213 O O . GLY A 1 167 ? -9.433 8.181 17.011 1.00 89.59 167 GLY A O 1
ATOM 1214 N N . LEU A 1 168 ? -8.306 10.119 16.825 1.00 95.35 168 LEU A N 1
ATOM 1215 C CA . LEU A 1 168 ? -9.203 10.832 17.730 1.00 91.15 168 LEU A CA 1
ATOM 1216 C C . LEU A 1 168 ? -10.552 11.074 17.059 1.00 87.54 168 LEU A C 1
ATOM 1217 O O . LEU A 1 168 ? -11.604 10.822 17.650 1.00 86.90 168 LEU A O 1
ATOM 1222 N N . GLN A 1 169 ? -10.517 11.554 15.819 1.00 87.08 169 GLN A N 1
ATOM 1223 C CA . GLN A 1 169 ? -11.744 11.807 15.074 1.00 82.60 169 GLN A CA 1
ATOM 1224 C C . GLN A 1 169 ? -12.646 10.585 15.003 1.00 83.27 169 GLN A C 1
ATOM 1225 O O . GLN A 1 169 ? -13.859 10.701 15.178 1.00 82.22 169 GLN A O 1
ATOM 1231 N N . ALA A 1 170 ? -12.066 9.420 14.736 1.00 84.11 170 ALA A N 1
ATOM 1232 C CA . ALA A 1 170 ? -12.855 8.197 14.714 1.00 82.54 170 ALA A CA 1
ATOM 1233 C C . ALA A 1 170 ? -13.859 8.258 15.851 1.00 76.18 170 ALA A C 1
ATOM 1234 O O . ALA A 1 170 ? -15.056 8.066 15.650 1.00 72.71 170 ALA A O 1
ATOM 1236 N N . ARG A 1 171 ? -13.346 8.559 17.035 1.00 77.93 171 ARG A N 1
ATOM 1237 C CA . ARG A 1 171 ? -14.178 8.726 18.223 1.00 79.44 171 ARG A CA 1
ATOM 1238 C C . ARG A 1 171 ? -15.098 9.932 18.140 1.00 73.62 171 ARG A C 1
ATOM 1239 O O . ARG A 1 171 ? -16.240 9.890 18.552 1.00 69.84 171 ARG A O 1
ATOM 1247 N N . LEU A 1 172 ? -14.569 11.014 17.611 1.00 74.78 172 LEU A N 1
ATOM 1248 C CA . LEU A 1 172 ? -15.355 12.227 17.401 1.00 74.17 172 LEU A CA 1
ATOM 1249 C C . LEU A 1 172 ? -16.540 11.993 16.458 1.00 68.84 172 LEU A C 1
ATOM 1250 O O . LEU A 1 172 ? -17.659 12.444 16.719 1.00 65.24 172 LEU A O 1
ATOM 1255 N N . MET A 1 173 ? -16.294 11.288 15.361 1.00 67.93 173 MET A N 1
ATOM 1256 C CA . MET A 1 173 ? -17.354 10.976 14.418 1.00 61.99 173 MET A CA 1
ATOM 1257 C C . MET A 1 173 ? -18.391 10.063 15.054 1.00 63.55 173 MET A C 1
ATOM 1258 O O . MET A 1 173 ? -19.588 10.371 15.045 1.00 59.08 173 MET A O 1
ATOM 1263 N N . SER A 1 174 ? -17.928 8.942 15.605 1.00 61.81 174 SER A N 1
ATOM 1264 C CA . SER A 1 174 ? -18.813 7.999 16.280 1.00 60.21 174 SER A CA 1
ATOM 1265 C C . SER A 1 174 ? -19.660 8.745 17.288 1.00 51.29 174 SER A C 1
ATOM 1266 O O . SER A 1 174 ? -20.822 8.414 17.510 1.00 50.29 174 SER A O 1
ATOM 1269 N N . GLN A 1 175 ? -19.063 9.766 17.885 1.00 54.03 175 GLN A N 1
ATOM 1270 C CA . GLN A 1 175 ? -19.742 10.578 18.878 1.00 55.44 175 GLN A CA 1
ATOM 1271 C C . GLN A 1 175 ? -20.808 11.456 18.229 1.00 46.27 175 GLN A C 1
ATOM 1272 O O . GLN A 1 175 ? -21.938 11.552 18.715 1.00 42.76 175 GLN A O 1
ATOM 1278 N N . ALA A 1 176 ? -20.451 12.097 17.121 1.00 51.11 176 ALA A N 1
ATOM 1279 C CA . ALA A 1 176 ? -21.416 12.926 16.394 1.00 47.30 176 ALA A CA 1
ATOM 1280 C C . ALA A 1 176 ? -22.596 12.067 15.934 1.00 39.81 176 ALA A C 1
ATOM 1281 O O . ALA A 1 176 ? -23.754 12.478 16.015 1.00 37.56 176 ALA A O 1
ATOM 1283 N N . LEU A 1 177 ? -22.294 10.855 15.481 1.00 41.11 177 LEU A N 1
ATOM 1284 C CA . LEU A 1 177 ? -23.322 9.923 15.048 1.00 39.52 177 LEU A CA 1
ATOM 1285 C C . LEU A 1 177 ? -24.238 9.555 16.205 1.00 40.74 177 LEU A C 1
ATOM 1286 O O . LEU A 1 177 ? -25.464 9.499 16.058 1.00 38.19 177 LEU A O 1
ATOM 1291 N N . ARG A 1 178 ? -23.638 9.296 17.365 1.00 45.36 178 ARG A N 1
ATOM 1292 C CA . ARG A 1 178 ? -24.424 8.969 18.545 1.00 44.31 178 ARG A CA 1
ATOM 1293 C C . ARG A 1 178 ? -25.376 10.117 18.855 1.00 36.86 178 ARG A C 1
ATOM 1294 O O . ARG A 1 178 ? -26.554 9.893 19.109 1.00 38.67 178 ARG A O 1
ATOM 1302 N N . LYS A 1 179 ? -24.875 11.349 18.794 1.00 41.00 179 LYS A N 1
ATOM 1303 C CA . LYS A 1 179 ? -25.744 12.512 18.964 1.00 37.69 179 LYS A CA 1
ATOM 1304 C C . LYS A 1 179 ? -26.901 12.438 17.988 1.00 34.24 179 LYS A C 1
ATOM 1305 O O . LYS A 1 179 ? -28.056 12.551 18.373 1.00 33.93 179 LYS A O 1
ATOM 1311 N N . ILE A 1 180 ? -26.589 12.239 16.706 1.00 37.38 180 ILE A N 1
ATOM 1312 C CA . ILE A 1 180 ? -27.640 12.142 15.698 1.00 31.82 180 ILE A CA 1
ATOM 1313 C C . ILE A 1 180 ? -28.639 11.032 16.033 1.00 31.41 180 ILE A C 1
ATOM 1314 O O . ILE A 1 180 ? -29.843 11.238 15.957 1.00 31.30 180 ILE A O 1
ATOM 1319 N N . ALA A 1 181 ? -28.145 9.855 16.393 1.00 33.61 181 ALA A N 1
ATOM 1320 C CA . ALA A 1 181 ? -29.052 8.765 16.786 1.00 36.67 181 ALA A CA 1
ATOM 1321 C C . ALA A 1 181 ? -29.967 9.216 17.927 1.00 37.34 181 ALA A C 1
ATOM 1322 O O . ALA A 1 181 ? -31.181 9.031 17.868 1.00 41.69 181 ALA A O 1
ATOM 1324 N N . GLY A 1 182 ? -29.386 9.840 18.946 1.00 40.27 182 GLY A N 1
ATOM 1325 C CA . GLY A 1 182 ? -30.196 10.433 20.000 1.00 41.92 182 GLY A CA 1
ATOM 1326 C C . GLY A 1 182 ? -31.311 11.315 19.464 1.00 42.57 182 GLY A C 1
ATOM 1327 O O . GLY A 1 182 ? -32.476 11.151 19.828 1.00 42.25 182 GLY A O 1
ATOM 1328 N N . SER A 1 183 ? -30.967 12.245 18.573 1.00 37.27 183 SER A N 1
ATOM 1329 C CA . SER A 1 183 ? -31.961 13.195 18.090 1.00 35.77 183 SER A CA 1
ATOM 1330 C C . SER A 1 183 ? -33.008 12.594 17.163 1.00 34.80 183 SER A C 1
ATOM 1331 O O . SER A 1 183 ? -34.151 13.034 17.154 1.00 36.16 183 SER A O 1
ATOM 1334 N N . VAL A 1 184 ? -32.641 11.606 16.354 1.00 34.75 184 VAL A N 1
ATOM 1335 C CA . VAL A 1 184 ? -33.616 11.136 15.374 1.00 34.57 184 VAL A CA 1
ATOM 1336 C C . VAL A 1 184 ? -34.768 10.385 16.027 1.00 31.99 184 VAL A C 1
ATOM 1337 O O . VAL A 1 184 ? -35.895 10.446 15.548 1.00 34.81 184 VAL A O 1
ATOM 1341 N N . ASN A 1 185 ? -34.498 9.694 17.128 1.00 37.34 185 ASN A N 1
ATOM 1342 C CA . ASN A 1 185 ? -35.562 8.963 17.823 1.00 41.70 185 ASN A CA 1
ATOM 1343 C C . ASN A 1 185 ? -36.719 9.859 18.270 1.00 43.32 185 ASN A C 1
ATOM 1344 O O . ASN A 1 185 ? -37.867 9.433 18.331 1.00 43.10 185 ASN A O 1
ATOM 1349 N N . LYS A 1 186 ? -36.434 11.119 18.548 1.00 44.86 186 LYS A N 1
ATOM 1350 C CA . LYS A 1 186 ? -37.505 12.008 19.002 1.00 48.53 186 LYS A CA 1
ATOM 1351 C C . LYS A 1 186 ? -38.087 12.835 17.871 1.00 46.25 186 LYS A C 1
ATOM 1352 O O . LYS A 1 186 ? -38.863 13.763 18.106 1.00 47.68 186 LYS A O 1
ATOM 1358 N N . SER A 1 187 ? -37.709 12.508 16.641 1.00 37.14 187 SER A N 1
ATOM 1359 C CA . SER A 1 187 ? -38.080 13.353 15.521 1.00 36.57 187 SER A CA 1
ATOM 1360 C C . SER A 1 187 ? -38.941 12.596 14.541 1.00 33.50 187 SER A C 1
ATOM 1361 O O . SER A 1 1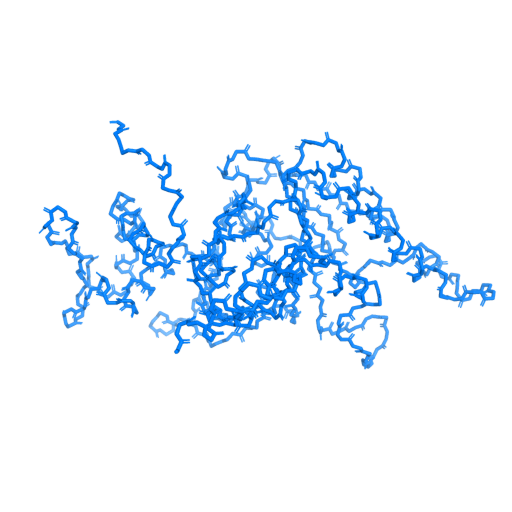87 ? -39.041 11.382 14.618 1.00 32.53 187 SER A O 1
ATOM 1364 N N . LYS A 1 188 ? -39.547 13.323 13.608 1.00 28.34 188 LYS A N 1
ATOM 1365 C CA . LYS A 1 188 ? -40.239 12.714 12.485 1.00 29.40 188 LYS A CA 1
ATOM 1366 C C . LYS A 1 18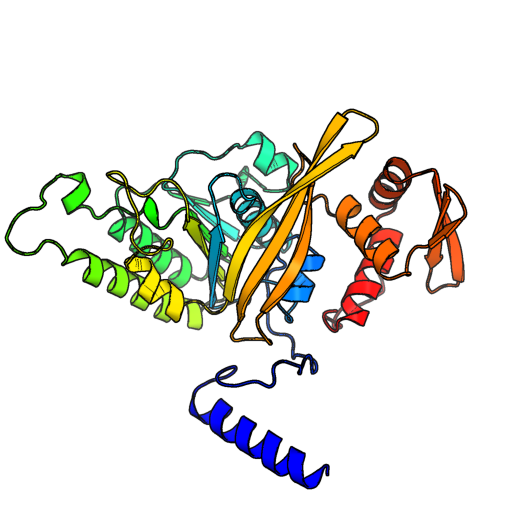8 ? -39.287 12.474 11.288 1.00 24.85 188 LYS A C 1
ATOM 1367 O O . LYS A 1 188 ? -39.719 12.073 10.219 1.00 29.93 188 LYS A O 1
ATOM 1373 N N . ALA A 1 189 ? -38.005 12.739 11.464 1.00 28.18 189 ALA A N 1
ATOM 1374 C CA . ALA A 1 189 ? -37.075 12.700 10.328 1.00 31.62 189 ALA A CA 1
ATOM 1375 C C . ALA A 1 189 ? -36.579 11.297 9.979 1.00 29.76 189 ALA A C 1
ATOM 1376 O O . ALA A 1 189 ? -36.399 10.455 10.867 1.00 27.59 189 ALA A O 1
ATOM 1378 N N . VAL A 1 190 ? -36.356 11.063 8.683 1.00 27.71 190 VAL A N 1
ATOM 1379 C CA . VAL A 1 190 ? -35.560 9.933 8.228 1.00 22.80 190 VAL A CA 1
ATOM 1380 C C . VAL A 1 190 ? -34.175 10.459 7.859 1.00 26.26 190 VAL A C 1
ATOM 1381 O O . VAL A 1 190 ? -34.043 11.477 7.163 1.00 24.07 190 VAL A O 1
ATOM 1385 N N . VAL A 1 191 ? -33.132 9.805 8.345 1.00 22.29 191 VAL A N 1
ATOM 1386 C CA . VAL A 1 191 ? -31.787 10.216 7.979 1.00 22.17 191 VAL A CA 1
ATOM 1387 C C . VAL A 1 191 ? -31.133 9.080 7.228 1.00 24.44 191 VAL A C 1
ATOM 1388 O O . VAL A 1 191 ? -30.953 7.990 7.771 1.00 22.30 191 VAL A O 1
ATOM 1392 N N . ILE A 1 192 ? -30.788 9.345 5.974 1.00 22.33 192 ILE A N 1
ATOM 1393 C CA . ILE A 1 192 ? -30.163 8.357 5.107 1.00 20.02 192 ILE A CA 1
ATOM 1394 C C . ILE A 1 192 ? -28.696 8.713 4.860 1.00 22.21 192 ILE A C 1
ATOM 1395 O O . ILE A 1 192 ? -28.377 9.839 4.477 1.00 24.93 192 ILE A O 1
ATOM 1400 N N . PHE A 1 193 ? -27.802 7.761 5.093 1.00 20.78 193 PHE A N 1
ATOM 1401 C CA . PHE A 1 193 ? -26.396 7.927 4.732 1.00 21.85 193 PHE A CA 1
ATOM 1402 C C . PHE A 1 193 ? -26.121 7.030 3.534 1.00 24.43 193 PHE A C 1
ATOM 1403 O O . PHE A 1 193 ? -26.420 5.847 3.582 1.00 23.73 193 PHE A O 1
ATOM 1411 N N . THR A 1 194 ? -25.546 7.564 2.459 1.00 20.41 194 THR A N 1
ATOM 1412 C CA . THR A 1 194 ? -25.108 6.698 1.364 1.00 22.32 194 THR A CA 1
ATOM 1413 C C . THR A 1 194 ? -23.626 6.413 1.598 1.00 28.88 194 THR A C 1
ATOM 1414 O O . THR A 1 194 ? -22.927 7.240 2.164 1.00 30.43 194 THR A O 1
ATOM 1418 N N . ASN A 1 195 ? -23.152 5.244 1.182 1.00 26.43 195 ASN A N 1
ATOM 1419 C CA . ASN A 1 195 ? -21.802 4.815 1.523 1.00 28.89 195 ASN A CA 1
ATOM 1420 C C . ASN A 1 195 ? -21.295 3.949 0.400 1.00 34.69 195 ASN A C 1
ATOM 1421 O O . ASN A 1 195 ? -22.089 3.379 -0.354 1.00 23.30 195 ASN A O 1
ATOM 1426 N N . GLN A 1 196 ? -19.974 3.832 0.297 1.00 39.91 196 GLN A N 1
ATOM 1427 C CA . GLN A 1 196 ? -19.356 3.173 -0.847 1.00 44.86 196 GLN A CA 1
ATOM 1428 C C . GLN A 1 196 ? -18.776 1.829 -0.496 1.00 53.20 196 GLN A C 1
ATOM 1429 O O . GLN A 1 196 ? -18.539 1.516 0.673 1.00 62.16 196 GLN A O 1
ATOM 1435 N N . ILE A 1 197 ? -18.558 1.049 -1.526 1.00 54.71 197 ILE A N 1
ATOM 1436 C CA . ILE A 1 197 ? -17.811 -0.171 -1.485 1.00 59.48 197 ILE A CA 1
ATOM 1437 C C . ILE A 1 197 ? -16.716 -0.046 -2.526 1.00 66.89 197 ILE A C 1
ATOM 1438 O O . ILE A 1 197 ? -16.008 -0.995 -2.782 1.00 71.45 197 ILE A O 1
ATOM 1443 N N . ARG A 1 198 ? -16.589 1.143 -3.109 1.00 66.48 198 ARG A N 1
ATOM 1444 C CA . ARG A 1 198 ? -15.705 1.425 -4.238 1.00 74.52 198 ARG A CA 1
ATOM 1445 C C . ARG A 1 198 ? -14.552 2.442 -4.021 1.00 81.76 198 ARG A C 1
ATOM 1446 O O . ARG A 1 198 ? -14.741 3.463 -3.395 1.00 81.99 198 ARG A O 1
ATOM 1454 N N . MET A 1 199 ? -13.370 2.192 -4.573 1.00 85.00 199 MET A N 1
ATOM 1455 C CA . MET A 1 199 ? -12.372 3.261 -4.646 1.00 90.35 199 MET A CA 1
ATOM 1456 C C . MET A 1 199 ? -11.962 3.975 -3.347 1.00 96.38 199 MET A C 1
ATOM 1457 O O . MET A 1 199 ? -11.889 5.201 -3.309 1.00 98.20 199 MET A O 1
ATOM 1462 N N . LYS A 1 200 ? -11.693 3.230 -2.289 1.00 97.28 200 LYS A N 1
ATOM 1463 C CA . LYS A 1 200 ? -11.456 3.823 -0.972 1.00 99.81 200 LYS A CA 1
ATOM 1464 C C . LYS A 1 200 ? -10.367 4.897 -0.966 1.00 102.41 200 LYS A C 1
ATOM 1465 O O . LYS A 1 200 ? -9.434 4.870 -1.755 1.00 102.82 200 LYS A O 1
ATOM 1471 N N . ILE A 1 201 ? -10.565 5.901 -0.112 1.00 102.44 201 ILE A N 1
ATOM 1472 C CA . ILE A 1 201 ? -9.643 7.025 -0.004 1.00 102.58 201 ILE A CA 1
ATOM 1473 C C . ILE A 1 201 ? -8.879 6.948 1.321 1.00 105.17 201 ILE A C 1
ATOM 1474 O O . ILE A 1 201 ? -9.414 6.471 2.325 1.00 104.80 201 ILE A O 1
ATOM 1479 N N . GLY A 1 202 ? -7.732 7.605 1.401 1.00 106.20 202 GLY A N 1
ATOM 1480 C CA . GLY A 1 202 ? -7.038 8.183 0.287 1.00 107.43 202 GLY A CA 1
ATOM 1481 C C . GLY A 1 202 ? -6.343 7.317 -0.726 1.00 109.82 202 GLY A C 1
ATOM 1482 O O . GLY A 1 202 ? -6.389 7.603 -1.910 1.00 111.41 202 GLY A O 1
ATOM 1483 N N . VAL A 1 203 ? -5.633 6.302 -0.266 1.00 110.27 203 VAL A N 1
ATOM 1484 C CA . VAL A 1 203 ? -4.829 5.507 -1.191 1.00 112.11 203 VAL A CA 1
ATOM 1485 C C . VAL A 1 203 ? -5.030 3.989 -1.218 1.00 112.51 203 VAL A C 1
ATOM 1486 O O . VAL A 1 203 ? -5.032 3.328 -0.182 1.00 112.82 203 VAL A O 1
ATOM 1490 N N . MET A 1 204 ? -5.163 3.459 -2.426 1.00 111.83 204 MET A N 1
ATOM 1491 C CA . MET A 1 204 ? -5.187 2.026 -2.708 1.00 116.25 204 MET A CA 1
ATOM 1492 C C . MET A 1 204 ? -6.246 1.101 -2.061 1.00 115.88 204 MET A C 1
ATOM 1493 O O . MET A 1 204 ? -7.443 1.393 -2.035 1.00 111.53 204 MET A O 1
ATOM 1498 N N . PHE A 1 205 ? -5.733 -0.004 -1.528 1.00 116.34 205 PHE A N 1
ATOM 1499 C CA . PHE A 1 205 ? -6.448 -1.215 -1.104 1.00 116.45 205 PHE A CA 1
ATOM 1500 C C . PHE A 1 205 ? -7.330 -1.137 0.134 1.00 114.57 205 PHE A C 1
ATOM 1501 O O . PHE A 1 205 ? -7.175 -0.250 0.961 1.00 113.14 205 PHE A O 1
ATOM 1509 N N . GLY A 1 206 ? -8.207 -2.126 0.290 1.00 112.88 206 GLY A N 1
ATOM 1510 C CA . GLY A 1 206 ? -9.265 -2.056 1.285 1.00 111.17 206 GLY A CA 1
ATOM 1511 C C . GLY A 1 206 ? -9.419 -2.770 2.621 1.00 109.51 206 GLY A C 1
ATOM 1512 O O . GLY A 1 206 ? -9.137 -3.953 2.807 1.00 105.91 206 GLY A O 1
ATOM 1513 N N . SER A 1 207 ? -9.875 -1.958 3.568 1.00 109.39 207 SER A N 1
ATOM 1514 C CA . SER A 1 207 ? -10.432 -2.323 4.858 1.00 105.73 207 SER A CA 1
ATOM 1515 C C . SER A 1 207 ? -11.899 -2.590 4.511 1.00 104.04 207 SER A C 1
ATOM 1516 O O . SER A 1 207 ? -12.248 -2.595 3.334 1.00 102.73 207 SER A O 1
ATOM 1519 N N . PRO A 1 208 ? -12.766 -2.821 5.488 1.00 103.31 208 PRO A N 1
ATOM 1520 C CA . PRO A 1 208 ? -14.178 -3.119 5.181 1.00 97.31 208 PRO A CA 1
ATOM 1521 C C . PRO A 1 208 ? -14.842 -1.992 4.386 1.00 94.49 208 PRO A C 1
ATOM 1522 O O . PRO A 1 208 ? -14.534 -0.827 4.549 1.00 94.45 208 PRO A O 1
ATOM 1526 N N . GLU A 1 209 ? -15.736 -2.349 3.481 1.00 92.45 209 GLU A N 1
ATOM 1527 C CA . GLU A 1 209 ? -16.132 -1.433 2.454 1.00 85.72 209 GLU A CA 1
ATOM 1528 C C . GLU A 1 209 ? -16.648 -0.220 3.127 1.00 84.65 209 GLU A C 1
ATOM 1529 O O . GLU A 1 209 ? -16.136 0.860 2.914 1.00 84.70 209 GLU A O 1
ATOM 1535 N N . THR A 1 210 ? -17.591 -0.420 4.031 1.00 82.76 210 THR A N 1
ATOM 1536 C CA . THR A 1 210 ? -18.139 0.667 4.794 1.00 78.90 210 THR A CA 1
ATOM 1537 C C . THR A 1 210 ? -17.132 1.175 5.822 1.00 82.33 210 THR A C 1
ATOM 1538 O O . THR A 1 210 ? -16.476 0.395 6.487 1.00 84.91 210 THR A O 1
ATOM 1542 N N . THR A 1 211 ? -17.060 2.490 5.953 1.00 78.50 211 THR A N 1
ATOM 1543 C CA . THR A 1 211 ? -16.090 3.215 6.789 1.00 81.63 211 THR A CA 1
ATOM 1544 C C . THR A 1 211 ? -16.254 3.222 8.303 1.00 81.42 211 THR A C 1
ATOM 1545 O O . THR A 1 211 ? -17.355 3.036 8.822 1.00 83.72 211 THR A O 1
ATOM 1549 N N . THR A 1 212 ? -15.173 3.566 8.992 1.00 81.10 212 THR A N 1
ATOM 1550 C CA . THR A 1 212 ? -14.972 3.369 10.424 1.00 83.94 212 THR A CA 1
ATOM 1551 C C . THR A 1 212 ? -16.072 4.116 11.190 1.00 82.46 212 THR A C 1
ATOM 1552 O O . THR A 1 212 ? -16.521 3.658 12.237 1.00 80.16 212 THR A O 1
ATOM 1556 N N . GLY A 1 213 ? -16.465 5.275 10.695 1.00 80.58 213 GLY A N 1
ATOM 1557 C CA . GLY A 1 213 ? -17.653 5.926 11.190 1.00 76.77 213 GLY A CA 1
ATOM 1558 C C . GLY A 1 213 ? -18.774 4.941 10.898 1.00 71.32 213 GLY A C 1
ATOM 1559 O O . GLY A 1 213 ? -19.797 4.943 11.542 1.00 66.06 213 GLY A O 1
ATOM 1560 N N . GLY A 1 214 ? -18.573 4.120 9.884 1.00 70.49 214 GLY A N 1
ATOM 1561 C CA . GLY A 1 214 ? -19.548 3.143 9.457 1.00 65.14 214 GLY A CA 1
ATOM 1562 C C . GLY A 1 214 ? -19.856 2.086 10.502 1.00 60.06 214 GLY A C 1
ATOM 1563 O O . GLY A 1 214 ? -20.968 1.576 10.532 1.00 55.42 214 GLY A O 1
ATOM 1564 N N . LEU A 1 215 ? -18.896 1.731 11.353 1.00 61.32 215 LEU A N 1
ATOM 1565 C CA . LEU A 1 215 ? -19.195 0.735 12.386 1.00 59.22 215 LEU A CA 1
ATOM 1566 C C . LEU A 1 215 ? -20.356 1.240 13.249 1.00 55.02 215 LEU A C 1
ATOM 1567 O O . LEU A 1 215 ? -21.356 0.543 13.448 1.00 52.25 215 LEU A O 1
ATOM 1572 N N . ALA A 1 216 ? -20.231 2.463 13.748 1.00 53.14 216 ALA A N 1
ATOM 1573 C CA . ALA A 1 216 ? -21.318 3.049 14.504 1.00 52.71 216 ALA A CA 1
ATOM 1574 C C . ALA A 1 216 ? -22.560 3.058 13.623 1.00 46.69 216 ALA A C 1
ATOM 1575 O O . ALA A 1 216 ? -23.673 2.821 14.095 1.00 40.95 216 ALA A O 1
ATOM 1577 N N . LEU A 1 217 ? -22.364 3.339 12.339 1.00 43.85 217 LEU A N 1
ATOM 1578 C CA . LEU A 1 217 ? -23.483 3.381 11.409 1.00 42.68 217 LEU A CA 1
ATOM 1579 C C . LEU A 1 217 ? -24.119 2.003 11.301 1.00 35.12 217 LEU A C 1
ATOM 1580 O O . LEU A 1 217 ? -25.324 1.848 11.439 1.00 34.44 217 LEU A O 1
ATOM 1585 N N . LYS A 1 218 ? -23.283 1.010 11.058 1.00 37.89 218 LYS A N 1
ATOM 1586 C CA . LYS A 1 218 ? -23.714 -0.374 10.976 1.00 38.44 218 LYS A CA 1
ATOM 1587 C C . LYS A 1 218 ? -24.648 -0.704 12.134 1.00 34.68 218 LYS A C 1
ATOM 1588 O O . LYS A 1 218 ? -25.666 -1.370 11.945 1.00 30.65 218 LYS A O 1
ATOM 1594 N N . PHE A 1 219 ? -24.321 -0.222 13.332 1.00 35.47 219 PHE A N 1
ATOM 1595 C CA . PHE A 1 219 ? -25.139 -0.543 14.501 1.00 34.68 219 PHE A CA 1
ATOM 1596 C C . PHE A 1 219 ? -26.215 0.486 14.817 1.00 37.13 219 PHE A C 1
ATOM 1597 O O . PHE A 1 219 ? -27.261 0.146 15.386 1.00 33.42 219 PHE A O 1
ATOM 1605 N N . TYR A 1 220 ? -26.001 1.735 14.430 1.00 32.22 220 TYR A N 1
ATOM 1606 C CA . TYR A 1 220 ? -27.044 2.724 14.673 1.00 36.93 220 TYR A CA 1
ATOM 1607 C C . TYR A 1 220 ? -28.206 2.595 13.702 1.00 31.93 220 TYR A C 1
ATOM 1608 O O . TYR A 1 220 ? -29.359 2.883 14.055 1.00 30.83 220 TYR A O 1
ATOM 1617 N N . ALA A 1 221 ? -27.918 2.138 12.486 1.00 29.73 221 ALA A N 1
ATOM 1618 C CA . ALA A 1 221 ? -28.967 2.062 11.457 1.00 25.28 221 ALA A CA 1
ATOM 1619 C C . ALA A 1 221 ? -30.089 1.078 11.742 1.00 28.15 221 ALA A C 1
ATOM 1620 O O . ALA A 1 221 ? -29.856 -0.056 12.161 1.00 31.98 221 ALA A O 1
ATOM 1622 N N . THR A 1 222 ? -31.314 1.508 11.464 1.00 25.09 222 THR A N 1
ATOM 1623 C CA . THR A 1 222 ? -32.487 0.653 11.548 1.00 27.83 222 THR A CA 1
ATOM 1624 C C . THR A 1 222 ? -32.677 -0.182 10.278 1.00 28.35 222 THR A C 1
ATOM 1625 O O . THR A 1 222 ? -33.185 -1.293 10.337 1.00 23.56 222 THR A O 1
ATOM 1629 N N . MET A 1 223 ? -32.286 0.357 9.126 1.00 25.35 223 MET A N 1
ATOM 1630 C CA . MET A 1 223 ? -32.221 -0.456 7.920 1.00 25.56 223 MET A CA 1
ATOM 1631 C C . MET A 1 223 ? -30.910 -0.209 7.211 1.00 21.36 223 MET A C 1
ATOM 1632 O O . MET A 1 223 ? -30.413 0.916 7.192 1.00 19.83 223 MET A O 1
ATOM 1637 N N . ARG A 1 224 ? -30.372 -1.253 6.597 1.00 20.01 224 ARG A N 1
ATOM 1638 C CA . ARG A 1 224 ? -29.201 -1.099 5.737 1.00 20.81 224 ARG A CA 1
ATOM 1639 C C . ARG A 1 224 ? -29.542 -1.812 4.454 1.00 20.54 224 ARG A C 1
ATOM 1640 O O . ARG A 1 224 ? -30.088 -2.933 4.494 1.00 22.10 224 ARG A O 1
ATOM 1648 N N . MET A 1 225 ? -29.252 -1.161 3.324 1.00 21.17 225 MET A N 1
ATOM 1649 C CA . MET A 1 225 ? -29.655 -1.665 2.019 1.00 19.61 225 MET A CA 1
ATOM 1650 C C . MET A 1 225 ? -28.454 -1.694 1.102 1.00 20.75 225 MET A C 1
ATOM 1651 O O . MET A 1 225 ? -27.789 -0.683 0.914 1.00 20.87 225 MET A O 1
ATOM 1656 N N . GLU A 1 226 ? -28.191 -2.850 0.524 1.00 18.24 226 GLU A N 1
ATOM 1657 C CA . GLU A 1 226 ? -27.079 -2.982 -0.378 1.00 20.83 226 GLU A CA 1
ATOM 1658 C C . GLU A 1 226 ? -27.604 -2.967 -1.803 1.00 21.55 226 GLU A C 1
ATOM 1659 O O . GLU A 1 226 ? -28.408 -3.821 -2.173 1.00 21.88 226 GLU A O 1
ATOM 1665 N N . VAL A 1 227 ? -27.139 -2.000 -2.597 1.00 18.98 227 VAL A N 1
ATOM 1666 C CA . VAL A 1 227 ? -27.614 -1.832 -3.976 1.00 21.12 227 VAL A CA 1
ATOM 1667 C C . VAL A 1 227 ? -26.566 -2.338 -4.957 1.00 22.54 227 VAL A C 1
ATOM 1668 O O . VAL A 1 227 ? -25.384 -1.997 -4.829 1.00 23.27 227 VAL A O 1
ATOM 1672 N N . ARG A 1 228 ? -27.010 -3.139 -5.924 1.00 23.24 228 ARG A N 1
ATOM 1673 C CA . ARG A 1 228 ? -26.143 -3.689 -6.963 1.00 24.73 228 ARG A CA 1
ATOM 1674 C C . ARG A 1 228 ? -26.726 -3.501 -8.350 1.00 27.47 228 ARG A C 1
ATOM 1675 O O . ARG A 1 228 ? -27.912 -3.776 -8.578 1.00 23.46 228 ARG A O 1
ATOM 1683 N N . ARG A 1 229 ? -25.890 -3.041 -9.278 1.00 23.00 229 ARG A N 1
ATOM 1684 C CA . ARG A 1 229 ? -26.327 -2.882 -10.650 1.00 29.88 229 ARG A CA 1
ATOM 1685 C C . ARG A 1 229 ? -26.480 -4.256 -11.303 1.00 29.57 229 ARG A C 1
ATOM 1686 O O . ARG A 1 229 ? -25.606 -5.103 -11.172 1.00 31.02 229 ARG A O 1
ATOM 1694 N N . GLY A 1 230 ? -27.596 -4.471 -11.997 1.00 28.05 230 GLY A N 1
ATOM 1695 C CA . GLY A 1 230 ? -27.849 -5.724 -12.683 1.00 27.38 230 GLY A CA 1
ATOM 1696 C C . GLY A 1 230 ? -27.818 -5.602 -14.199 1.00 32.02 230 GLY A C 1
ATOM 1697 O O . GLY A 1 230 ? -27.162 -4.729 -14.743 1.00 29.75 230 GLY A O 1
ATOM 1698 N N . GLU A 1 231 ? -28.556 -6.476 -14.873 1.00 33.30 231 GLU A N 1
ATOM 1699 C CA . GLU A 1 231 ? -28.528 -6.599 -16.327 1.00 35.77 231 GLU A CA 1
ATOM 1700 C C . GLU A 1 231 ? -29.091 -5.393 -17.067 1.00 34.08 231 GLU A C 1
ATOM 1701 O O . GLU A 1 231 ? -30.013 -4.739 -16.580 1.00 30.47 231 GLU A O 1
ATOM 1707 N N . PRO A 1 232 ? -28.552 -5.109 -18.266 1.00 33.47 232 PRO A N 1
ATOM 1708 C CA . PRO A 1 232 ? -29.125 -4.020 -19.070 1.00 33.94 232 PRO A CA 1
ATOM 1709 C C . PRO A 1 232 ? -30.564 -4.319 -19.461 1.00 32.76 232 PRO A C 1
ATOM 1710 O O . PRO A 1 232 ? -30.976 -5.475 -19.558 1.00 34.25 232 PRO A O 1
ATOM 1714 N N . ILE A 1 233 ? -31.333 -3.263 -19.663 1.00 32.29 233 ILE A N 1
ATOM 1715 C CA . ILE A 1 233 ? -32.685 -3.400 -20.145 1.00 33.93 233 ILE A CA 1
ATOM 1716 C C . ILE A 1 233 ? -32.692 -2.813 -21.539 1.00 37.79 233 ILE A C 1
ATOM 1717 O O . ILE A 1 233 ? -32.235 -1.686 -21.737 1.00 34.45 233 ILE A O 1
ATOM 1722 N N . LYS A 1 234 ? -33.194 -3.569 -22.507 1.00 38.87 234 LYS A N 1
ATOM 1723 C CA . LYS A 1 234 ? -33.195 -3.059 -23.867 1.00 45.03 234 LYS A CA 1
ATOM 1724 C C . LYS A 1 234 ? -34.576 -3.006 -24.498 1.00 47.90 234 LYS A C 1
ATOM 1725 O O . LYS A 1 234 ? -35.393 -3.903 -24.331 1.00 55.96 234 LYS A O 1
ATOM 1731 N N . GLU A 1 235 ? -34.828 -1.911 -25.196 1.00 51.67 235 GLU A N 1
ATOM 1732 C CA . GLU A 1 235 ? -36.063 -1.707 -25.926 1.00 53.60 235 GLU A CA 1
ATOM 1733 C C . GLU A 1 235 ? -35.682 -1.861 -27.387 1.00 56.40 235 GLU A C 1
ATOM 1734 O O . GLU A 1 235 ? -35.146 -0.932 -27.989 1.00 57.32 235 GLU A O 1
ATOM 1740 N N . GLY A 1 236 ? -35.929 -3.041 -27.945 1.00 57.16 236 GLY A N 1
ATOM 1741 C CA . GLY A 1 236 ? -35.479 -3.348 -29.289 1.00 59.96 236 GLY A CA 1
ATOM 1742 C C . GLY A 1 236 ? -33.987 -3.607 -29.291 1.00 61.40 236 GLY A C 1
ATOM 1743 O O . GLY A 1 236 ? -33.519 -4.636 -28.802 1.00 59.79 236 GLY A O 1
ATOM 1744 N N . LYS A 1 237 ? -33.225 -2.670 -29.837 1.00 62.76 237 LYS A N 1
ATOM 1745 C CA . LYS A 1 237 ? -31.776 -2.803 -29.797 1.00 64.26 237 LYS A CA 1
ATOM 1746 C C . LYS A 1 237 ? -31.095 -1.608 -29.136 1.00 59.97 237 LYS A C 1
ATOM 1747 O O . LYS A 1 237 ? -29.877 -1.453 -29.225 1.00 62.26 237 LYS A O 1
ATOM 1753 N N . ASP A 1 238 ? -31.884 -0.776 -28.459 1.00 53.32 238 ASP A N 1
ATOM 1754 C CA . ASP A 1 238 ? -31.322 0.245 -27.583 1.00 55.33 238 ASP A CA 1
ATOM 1755 C C . ASP A 1 238 ? -31.359 -0.251 -26.131 1.00 50.98 238 ASP A C 1
ATOM 1756 O O . ASP A 1 238 ? -32.377 -0.797 -25.694 1.00 46.49 238 ASP A O 1
ATOM 1761 N N . VAL A 1 239 ? -30.265 -0.080 -25.386 1.00 46.55 239 VAL A N 1
ATOM 1762 C CA . VAL A 1 239 ? -30.336 -0.287 -23.937 1.00 40.54 239 VAL A CA 1
ATOM 1763 C C . VAL A 1 239 ? -30.882 0.985 -23.300 1.00 40.81 239 VAL A C 1
ATOM 1764 O O . VAL A 1 239 ? -30.367 2.087 -23.524 1.00 42.92 239 VAL A O 1
ATOM 1768 N N . ILE A 1 240 ? -31.955 0.846 -22.536 1.00 40.06 240 ILE A N 1
ATOM 1769 C CA . ILE A 1 240 ? -32.625 2.013 -21.989 1.00 37.13 240 ILE A CA 1
ATOM 1770 C C . ILE A 1 240 ? -32.479 2.124 -20.475 1.00 31.49 240 ILE A C 1
ATOM 1771 O O . ILE A 1 240 ? -32.976 3.078 -19.874 1.00 31.28 240 ILE A O 1
ATOM 1776 N N . GLY A 1 241 ? -31.831 1.144 -19.859 1.00 33.67 241 GLY A N 1
ATOM 1777 C CA . GLY A 1 241 ? -31.583 1.216 -18.428 1.00 30.92 241 GLY A CA 1
ATOM 1778 C C . GLY A 1 241 ? -30.973 -0.069 -17.948 1.00 33.34 241 GLY A C 1
ATOM 1779 O O . GLY A 1 241 ? -30.414 -0.827 -18.727 1.00 33.25 241 GLY A O 1
ATOM 1780 N N . ASN A 1 242 ? -31.081 -0.323 -16.655 1.00 30.79 242 ASN A N 1
ATOM 1781 C CA . ASN A 1 242 ? -30.663 -1.604 -16.134 1.00 26.02 242 ASN A CA 1
ATOM 1782 C C . ASN A 1 242 ? -31.472 -1.988 -14.900 1.00 24.65 242 ASN A C 1
ATOM 1783 O O . ASN A 1 242 ? -32.080 -1.149 -14.247 1.00 25.89 242 ASN A O 1
ATOM 1788 N N . VAL A 1 243 ? -31.504 -3.277 -14.631 1.00 25.25 243 VAL A N 1
ATOM 1789 C CA . VAL A 1 243 ? -32.150 -3.815 -13.456 1.00 27.02 243 VAL A CA 1
ATOM 1790 C C . VAL A 1 243 ? -31.217 -3.502 -12.288 1.00 25.35 243 VAL A C 1
ATOM 1791 O O . VAL A 1 243 ? -29.995 -3.377 -12.467 1.00 25.17 243 VAL A O 1
ATOM 1795 N N . ILE A 1 244 ? -31.782 -3.329 -11.106 1.00 24.19 244 ILE A N 1
ATOM 1796 C CA . ILE A 1 244 ? -30.951 -3.240 -9.911 1.00 23.20 244 ILE A CA 1
ATOM 1797 C C . ILE A 1 244 ? -31.513 -4.188 -8.870 1.00 24.07 244 ILE A C 1
ATOM 1798 O O . ILE A 1 244 ? -32.685 -4.554 -8.943 1.00 25.14 244 ILE A O 1
ATOM 1803 N N . SER A 1 245 ? -30.691 -4.614 -7.918 1.00 20.68 245 SER A N 1
ATOM 1804 C CA . SER A 1 245 ? -31.223 -5.378 -6.789 1.00 20.87 245 SER A CA 1
ATOM 1805 C C . SER A 1 245 ? -30.892 -4.570 -5.559 1.00 22.57 245 SER A C 1
ATOM 1806 O O . SER A 1 245 ? -29.864 -3.882 -5.532 1.00 20.70 245 SER A O 1
ATOM 1809 N N . VAL A 1 246 ? -31.776 -4.642 -4.562 1.00 20.49 246 VAL A N 1
ATOM 1810 C CA . VAL A 1 246 ? -31.610 -3.918 -3.313 1.00 20.64 246 VAL A CA 1
ATOM 1811 C C . VAL A 1 246 ? -31.877 -4.909 -2.206 1.00 21.36 246 VAL A C 1
ATOM 1812 O O . VAL A 1 246 ? -33.028 -5.319 -1.982 1.00 19.90 246 VAL A O 1
ATOM 1816 N N . LYS A 1 247 ? -30.800 -5.337 -1.560 1.00 19.90 247 LYS A N 1
ATOM 1817 C CA . LYS A 1 247 ? -30.890 -6.338 -0.502 1.00 20.67 247 LYS A CA 1
ATOM 1818 C C . LYS A 1 247 ? -30.945 -5.638 0.850 1.00 21.41 247 LYS A C 1
ATOM 1819 O O . LYS A 1 247 ? -30.047 -4.873 1.175 1.00 18.30 247 LYS A O 1
ATOM 1825 N N . ILE A 1 248 ? -32.004 -5.866 1.619 1.00 20.64 248 ILE A N 1
ATOM 1826 C CA . ILE A 1 248 ? -32.089 -5.254 2.938 1.00 19.79 248 ILE A CA 1
ATOM 1827 C C . ILE A 1 248 ? -31.326 -6.161 3.914 1.00 20.95 248 ILE A C 1
ATOM 1828 O O . ILE A 1 248 ? -31.879 -7.130 4.433 1.00 22.99 248 ILE A O 1
ATOM 1833 N N . VAL A 1 249 ? -30.059 -5.859 4.135 1.00 19.87 249 VAL A N 1
ATOM 1834 C CA . VAL A 1 249 ? -29.212 -6.725 4.948 1.00 21.94 249 VAL A CA 1
ATOM 1835 C C . VAL A 1 249 ? -29.431 -6.535 6.449 1.00 21.96 249 VAL A C 1
ATOM 1836 O O . VAL A 1 249 ? -29.081 -7.406 7.233 1.00 21.17 249 VAL A O 1
ATOM 1840 N N . LYS A 1 250 ? -29.996 -5.396 6.844 1.00 21.91 250 LYS A N 1
ATOM 1841 C CA . LYS A 1 250 ? -30.391 -5.169 8.249 1.00 22.80 250 LYS A CA 1
ATOM 1842 C C . LYS A 1 250 ? -31.754 -4.484 8.265 1.00 24.60 250 LYS A C 1
ATOM 1843 O O . LYS A 1 250 ? -32.002 -3.517 7.525 1.00 22.99 250 LYS A O 1
ATOM 1849 N N . ASN A 1 251 ? -32.646 -4.990 9.104 1.00 22.80 251 ASN A N 1
ATOM 1850 C CA . ASN A 1 251 ? -33.961 -4.411 9.250 1.00 20.48 251 ASN A CA 1
ATOM 1851 C C . ASN A 1 251 ? -34.485 -4.658 10.661 1.00 22.86 251 ASN A C 1
ATOM 1852 O O . ASN A 1 251 ? -34.742 -5.809 11.040 1.00 20.65 251 ASN A O 1
ATOM 1857 N N . LYS A 1 252 ? -34.618 -3.583 11.435 1.00 23.98 252 LYS A N 1
ATOM 1858 C CA . LYS A 1 252 ? -35.141 -3.681 12.796 1.00 24.20 252 LYS A CA 1
ATOM 1859 C C . LYS A 1 252 ? -36.631 -3.380 12.959 1.00 26.24 252 LYS A C 1
ATOM 1860 O O . LYS A 1 252 ? -37.124 -3.340 14.086 1.00 29.65 252 LYS A O 1
ATOM 1866 N N . VAL A 1 253 ? -37.359 -3.160 11.863 1.00 24.31 253 VAL A N 1
ATOM 1867 C CA . VAL A 1 253 ? -38.805 -2.955 11.997 1.00 25.31 253 VAL A CA 1
ATOM 1868 C C . VAL A 1 253 ? -39.611 -3.978 11.262 1.00 23.50 253 VAL A C 1
ATOM 1869 O O . VAL A 1 253 ? -40.827 -3.971 11.348 1.00 24.60 253 VAL A O 1
ATOM 1873 N N . ALA A 1 254 ? -38.932 -4.854 10.524 1.00 23.92 254 ALA A N 1
ATOM 1874 C CA . ALA A 1 254 ? -39.576 -5.969 9.840 1.00 25.16 254 ALA A CA 1
ATOM 1875 C C . ALA A 1 254 ? -38.487 -7.001 9.550 1.00 24.23 254 ALA A C 1
ATOM 1876 O O . ALA A 1 254 ? -37.318 -6.686 9.672 1.00 25.84 254 ALA A O 1
ATOM 1878 N N . PRO A 1 255 ? -38.863 -8.226 9.159 1.00 27.24 255 PRO A N 1
ATOM 1879 C CA . PRO A 1 255 ? -37.798 -9.205 8.906 1.00 29.54 255 PRO A CA 1
ATOM 1880 C C . PRO A 1 255 ? -36.799 -8.765 7.818 1.00 29.76 255 PRO A C 1
ATOM 1881 O O . PRO A 1 255 ? -37.181 -8.336 6.727 1.00 26.12 255 PRO A O 1
ATOM 1885 N N . PRO A 1 256 ? -35.509 -8.910 8.110 1.00 22.09 256 PRO A N 1
ATOM 1886 C CA . PRO A 1 256 ? -34.462 -8.559 7.148 1.00 23.19 256 PRO A CA 1
ATOM 1887 C C . PRO A 1 256 ? -34.237 -9.609 6.055 1.00 22.07 256 PRO A C 1
ATOM 1888 O O . PRO A 1 256 ? -34.902 -10.647 5.988 1.00 23.82 256 PRO A O 1
ATOM 1892 N N . PHE A 1 257 ? -33.265 -9.322 5.200 1.00 21.01 257 PHE A N 1
ATOM 1893 C CA . PHE A 1 257 ? -32.793 -10.226 4.163 1.00 23.92 257 PHE A CA 1
ATOM 1894 C C . PHE A 1 257 ? -33.742 -10.428 2.992 1.00 24.76 257 PHE A C 1
ATOM 1895 O O . PHE A 1 257 ? -33.633 -11.387 2.254 1.00 24.53 257 PHE A O 1
ATOM 1903 N N . LYS A 1 258 ? -34.677 -9.518 2.815 1.00 24.75 258 LYS A N 1
ATOM 1904 C CA . LYS A 1 258 ? -35.443 -9.527 1.577 1.00 24.66 258 LYS A CA 1
ATOM 1905 C C . LYS A 1 258 ? -34.678 -8.757 0.509 1.00 27.96 258 LYS A C 1
ATOM 1906 O O . LYS A 1 258 ? -33.999 -7.784 0.837 1.00 25.12 258 LYS A O 1
ATOM 1912 N N . THR A 1 259 ? -34.783 -9.195 -0.753 1.00 23.69 259 THR A N 1
ATOM 1913 C CA . THR A 1 259 ? -34.128 -8.530 -1.878 1.00 24.45 259 THR A CA 1
ATOM 1914 C C . THR A 1 259 ? -35.176 -8.064 -2.878 1.00 27.13 259 THR A C 1
ATOM 1915 O O . THR A 1 259 ? -36.010 -8.845 -3.315 1.00 27.88 259 THR A O 1
ATOM 1919 N N . ALA A 1 260 ? -35.163 -6.774 -3.195 1.00 21.29 260 ALA A N 1
ATOM 1920 C CA . ALA A 1 260 ? -36.074 -6.238 -4.194 1.00 22.04 260 ALA A CA 1
ATOM 1921 C C . ALA A 1 260 ? -35.340 -6.170 -5.519 1.00 26.48 260 ALA A C 1
ATOM 1922 O O . ALA A 1 260 ? -34.152 -5.855 -5.572 1.00 24.51 260 ALA A O 1
ATOM 1924 N N . GLN A 1 261 ? -36.049 -6.483 -6.588 1.00 22.34 261 GLN A N 1
ATOM 1925 C CA . GLN A 1 261 ? -35.529 -6.259 -7.922 1.00 25.89 261 GLN A CA 1
ATOM 1926 C C . GLN A 1 261 ? -36.347 -5.110 -8.488 1.00 26.65 261 GLN A C 1
ATOM 1927 O O . GLN A 1 261 ? -37.591 -5.141 -8.441 1.00 25.89 261 GLN A O 1
ATOM 1933 N N . THR A 1 262 ? -35.691 -4.101 -9.018 1.00 25.05 262 THR A N 1
ATOM 1934 C CA . THR A 1 262 ? -36.361 -2.964 -9.614 1.00 24.25 262 THR A CA 1
ATOM 1935 C C . THR A 1 262 ? -35.587 -2.443 -10.806 1.00 23.07 262 THR A C 1
ATOM 1936 O O . THR A 1 262 ? -34.693 -3.088 -11.228 1.00 26.08 262 THR A O 1
ATOM 1940 N N . TYR A 1 263 ? -35.987 -1.322 -11.370 1.00 23.10 263 TYR A N 1
ATOM 1941 C CA . TYR A 1 263 ? -35.491 -0.930 -12.687 1.00 23.71 263 TYR A CA 1
ATOM 1942 C C . TYR A 1 263 ? -35.192 0.552 -12.760 1.00 24.04 263 TYR A C 1
ATOM 1943 O O . TYR A 1 263 ? -36.039 1.384 -12.469 1.00 23.05 263 TYR A O 1
ATOM 1952 N N . ILE A 1 264 ? -33.979 0.873 -13.177 1.00 21.45 264 ILE A N 1
ATOM 1953 C CA . ILE A 1 264 ? -33.625 2.254 -13.411 1.00 23.92 264 ILE A CA 1
ATOM 1954 C C . ILE A 1 264 ? -33.663 2.500 -14.916 1.00 22.84 264 ILE A C 1
ATOM 1955 O O . ILE A 1 264 ? -32.964 1.830 -15.663 1.00 25.17 264 ILE A O 1
ATOM 1960 N N . ILE A 1 265 ? -34.480 3.454 -15.338 1.00 25.36 265 ILE A N 1
ATOM 1961 C CA . ILE A 1 265 ? -34.562 3.847 -16.742 1.00 27.63 265 ILE A CA 1
ATOM 1962 C C . ILE A 1 265 ? -33.683 5.087 -16.925 1.00 28.88 265 ILE A C 1
ATOM 1963 O O . ILE A 1 265 ? -33.851 6.080 -16.217 1.00 27.96 265 ILE A O 1
ATOM 1968 N N . TYR A 1 266 ? -32.727 5.033 -17.848 1.00 28.48 266 TYR A N 1
ATOM 1969 C CA . TYR A 1 266 ? -31.796 6.151 -17.984 1.00 30.67 266 TYR A CA 1
ATOM 1970 C C . TYR A 1 266 ? -32.554 7.431 -18.294 1.00 33.61 266 TYR A C 1
ATOM 1971 O O . TYR A 1 266 ? -33.472 7.447 -19.119 1.00 33.47 266 TYR A O 1
ATOM 1980 N N . GLY A 1 267 ? -32.201 8.495 -17.587 1.00 33.45 267 GLY A N 1
ATOM 1981 C CA . GLY A 1 267 ? -32.861 9.768 -17.759 1.00 35.21 267 GLY A CA 1
ATOM 1982 C C . GLY A 1 267 ? -34.099 9.935 -16.897 1.00 35.78 267 GLY A C 1
ATOM 1983 O O . GLY A 1 267 ? -34.553 11.058 -16.726 1.00 33.71 267 GLY A O 1
ATOM 1984 N N . LYS A 1 268 ? -34.634 8.845 -16.340 1.00 33.46 268 LYS A N 1
ATOM 1985 C CA . LYS A 1 268 ? -35.886 8.935 -15.561 1.00 33.11 268 LYS A CA 1
ATOM 1986 C C . LYS A 1 268 ? -35.797 8.458 -14.105 1.00 26.15 268 LYS A C 1
ATOM 1987 O O . LYS A 1 268 ? -36.564 8.912 -13.265 1.00 28.56 268 LYS A O 1
ATOM 1993 N N . GLY A 1 269 ? -34.886 7.532 -13.821 1.00 26.63 269 GLY A N 1
ATOM 1994 C CA . GLY A 1 269 ? -34.796 6.944 -12.491 1.00 25.77 269 GLY A CA 1
ATOM 1995 C C . GLY A 1 269 ? -35.648 5.687 -12.429 1.00 25.59 269 GLY A C 1
ATOM 1996 O O . GLY A 1 269 ? -35.804 4.977 -13.436 1.00 20.93 269 GLY A O 1
ATOM 1997 N N . ILE A 1 270 ? -36.199 5.397 -11.251 1.00 21.94 270 ILE A N 1
ATOM 1998 C CA . ILE A 1 270 ? -37.054 4.226 -11.107 1.00 22.18 270 ILE A CA 1
ATOM 1999 C C . ILE A 1 270 ? -38.445 4.623 -11.581 1.00 23.32 270 ILE A C 1
ATOM 2000 O O . ILE A 1 270 ? -39.305 5.027 -10.796 1.00 21.46 270 ILE A O 1
ATOM 2005 N N . ASP A 1 271 ? -38.648 4.520 -12.886 1.00 23.50 271 ASP A N 1
ATOM 2006 C CA . ASP A 1 271 ? -39.915 4.936 -13.481 1.00 23.33 271 ASP A CA 1
ATOM 2007 C C . ASP A 1 271 ? -41.071 4.175 -12.829 1.00 23.14 271 ASP A C 1
ATOM 2008 O O . ASP A 1 271 ? -41.165 2.957 -12.930 1.00 20.91 271 ASP A O 1
ATOM 2013 N N . ARG A 1 272 ? -41.956 4.908 -12.156 1.00 23.75 272 ARG A N 1
ATOM 2014 C CA . ARG A 1 272 ? -42.999 4.272 -11.364 1.00 25.58 272 ARG A CA 1
ATOM 2015 C C . ARG A 1 272 ? -43.885 3.366 -12.225 1.00 26.55 272 ARG A C 1
ATOM 2016 O O . ARG A 1 272 ? -44.206 2.257 -11.831 1.00 25.42 272 ARG A O 1
ATOM 2024 N N . GLU A 1 273 ? -44.246 3.813 -13.420 1.00 25.77 273 GLU A N 1
ATOM 2025 C CA . GLU A 1 273 ? -45.141 3.008 -14.249 1.00 22.87 273 GLU A CA 1
ATOM 2026 C C . GLU A 1 273 ? -44.454 1.817 -14.898 1.00 23.28 273 GLU A C 1
ATOM 2027 O O . GLU A 1 273 ? -45.078 0.769 -15.118 1.00 23.07 273 GLU A O 1
ATOM 2033 N N . TYR A 1 274 ? -43.184 1.971 -15.250 1.00 20.50 274 TYR A N 1
ATOM 2034 C CA . TYR A 1 274 ? -42.450 0.844 -15.800 1.00 21.84 274 TYR A CA 1
ATOM 2035 C C . TYR A 1 274 ? -42.339 -0.257 -14.734 1.00 21.95 274 TYR A C 1
ATOM 2036 O O . TYR A 1 274 ? -42.559 -1.447 -15.004 1.00 21.25 274 TYR A O 1
ATOM 2045 N N . GLU A 1 275 ? -41.997 0.136 -13.516 1.00 21.31 275 GLU A N 1
ATOM 2046 C CA . GLU A 1 275 ? -41.869 -0.864 -12.449 1.00 22.94 275 GLU A CA 1
ATOM 2047 C C . GLU A 1 275 ? -43.240 -1.482 -12.169 1.00 24.13 275 GLU A C 1
ATOM 2048 O O . GLU A 1 275 ? -43.361 -2.695 -11.970 1.00 22.29 275 GLU A O 1
ATOM 2054 N N . LEU A 1 276 ? -44.270 -0.636 -12.129 1.00 21.25 276 LEU A N 1
ATOM 2055 C CA . LEU A 1 276 ? -45.625 -1.112 -11.802 1.00 22.53 276 LEU A CA 1
ATOM 2056 C C . LEU A 1 276 ? -46.098 -2.178 -12.797 1.00 24.05 276 LEU A C 1
ATOM 2057 O O . LEU A 1 276 ? -46.625 -3.215 -12.410 1.00 24.01 276 LEU A O 1
ATOM 2062 N N . PHE A 1 277 ? -45.899 -1.916 -14.087 1.00 24.78 277 PHE A N 1
ATOM 2063 C CA . PHE A 1 277 ? -46.262 -2.875 -15.130 1.00 24.78 277 PHE A CA 1
ATOM 2064 C C . PHE A 1 277 ? -45.566 -4.223 -14.922 1.00 26.20 277 PHE A C 1
ATOM 2065 O O . PHE A 1 277 ? -46.207 -5.274 -14.926 1.00 26.31 277 PHE A O 1
ATOM 2073 N N . ASN A 1 278 ? -44.248 -4.192 -14.758 1.00 27.69 278 ASN A N 1
ATOM 2074 C CA . ASN A 1 278 ? -43.462 -5.416 -14.562 1.00 27.41 278 ASN A CA 1
ATOM 2075 C C . ASN A 1 278 ? -43.872 -6.179 -13.313 1.00 28.01 278 ASN A C 1
ATOM 2076 O O . ASN A 1 278 ? -44.007 -7.404 -13.322 1.00 28.37 278 ASN A O 1
ATOM 2081 N N . ILE A 1 279 ? -44.089 -5.457 -12.225 1.00 29.38 279 ILE A N 1
ATOM 2082 C CA . ILE A 1 279 ? -44.530 -6.128 -11.015 1.00 28.67 279 ILE A CA 1
ATOM 2083 C C . ILE A 1 279 ? -45.926 -6.722 -11.207 1.00 32.84 279 ILE A C 1
ATOM 2084 O O . ILE A 1 279 ? -46.169 -7.888 -10.894 1.00 30.19 279 ILE A O 1
ATOM 2089 N N . ALA A 1 280 ? -46.841 -5.919 -11.740 1.00 28.67 280 ALA A N 1
ATOM 2090 C CA . ALA A 1 280 ? -48.213 -6.384 -11.966 1.00 30.49 280 ALA A CA 1
ATOM 2091 C C . ALA A 1 280 ? -48.228 -7.668 -12.794 1.00 30.02 280 ALA A C 1
ATOM 2092 O O . ALA A 1 280 ? -49.018 -8.580 -12.528 1.00 31.68 280 ALA A O 1
ATOM 2094 N N . VAL A 1 281 ? -47.359 -7.721 -13.799 1.00 28.12 281 VAL A N 1
ATOM 2095 C CA . VAL A 1 281 ? -47.263 -8.857 -14.706 1.00 30.96 281 VAL A CA 1
ATOM 2096 C C . VAL A 1 281 ? -46.670 -10.067 -13.976 1.00 34.51 281 VAL A C 1
ATOM 2097 O O . VAL A 1 281 ? -47.160 -11.181 -14.113 1.00 33.83 281 VAL A O 1
ATOM 2101 N N . ASN A 1 282 ? -45.627 -9.833 -13.192 1.00 35.61 282 ASN A N 1
ATOM 2102 C CA . ASN A 1 282 ? -45.041 -10.883 -12.357 1.00 35.27 282 ASN A CA 1
ATOM 2103 C C . ASN A 1 282 ? -46.043 -11.416 -11.333 1.00 37.90 282 ASN A C 1
ATOM 2104 O O . ASN A 1 282 ? -46.052 -12.600 -11.031 1.00 41.83 282 ASN A O 1
ATOM 2109 N N . GLU A 1 283 ? -46.873 -10.537 -10.783 1.00 34.50 283 GLU A N 1
ATOM 2110 C CA . GLU A 1 283 ? -47.841 -10.947 -9.780 1.00 37.98 283 GLU A CA 1
ATOM 2111 C C . GLU A 1 283 ? -49.117 -11.573 -10.383 1.00 42.76 283 GLU A C 1
ATOM 2112 O O . GLU A 1 283 ? -50.025 -11.950 -9.647 1.00 40.56 283 GLU A O 1
ATOM 2118 N N . GLY A 1 284 ? -49.184 -11.671 -11.711 1.00 40.03 284 GLY A N 1
ATOM 2119 C CA . GLY A 1 284 ? -50.365 -12.205 -12.375 1.00 39.83 284 GLY A CA 1
ATOM 2120 C C . GLY A 1 284 ? -51.586 -11.303 -12.276 1.00 43.28 284 GLY A C 1
ATOM 2121 O O . GLY A 1 284 ? -52.720 -11.749 -12.501 1.00 44.47 284 GLY A O 1
ATOM 2122 N N . ILE A 1 285 ? -51.366 -10.034 -11.941 1.00 36.37 285 ILE A N 1
ATOM 2123 C CA . ILE A 1 285 ? -52.457 -9.078 -11.809 1.00 35.64 285 ILE A CA 1
ATOM 2124 C C . ILE A 1 285 ? -52.793 -8.430 -13.164 1.00 40.43 285 ILE A C 1
ATOM 2125 O O . ILE A 1 285 ? -53.940 -8.118 -13.465 1.00 36.89 285 ILE A O 1
ATOM 2130 N N . VAL A 1 286 ? -51.775 -8.225 -13.981 1.00 36.25 286 VAL A N 1
ATOM 2131 C CA . VAL A 1 286 ? -51.981 -7.812 -15.352 1.00 36.26 286 VAL A CA 1
ATOM 2132 C C . VAL A 1 286 ? -51.604 -9.048 -16.120 1.00 37.84 286 VAL A C 1
ATOM 2133 O O . VAL A 1 286 ? -50.588 -9.662 -15.818 1.00 37.11 286 VAL A O 1
ATOM 2137 N N . ASP A 1 287 ? -52.418 -9.463 -17.080 1.00 37.84 287 ASP A N 1
ATOM 2138 C CA . ASP A 1 287 ? -52.015 -10.615 -17.868 1.00 39.20 287 ASP A CA 1
ATOM 2139 C C . ASP A 1 287 ? -51.823 -10.308 -19.335 1.00 40.27 287 ASP A C 1
ATOM 2140 O O . ASP A 1 287 ? -52.224 -9.251 -19.830 1.00 40.63 287 ASP A O 1
ATOM 2145 N N . ARG A 1 288 ? -51.194 -11.260 -20.006 1.00 36.02 288 ARG A N 1
ATOM 2146 C CA . ARG A 1 288 ? -50.725 -11.118 -21.363 1.00 42.38 288 ARG A CA 1
ATOM 2147 C C . ARG A 1 288 ? -51.463 -12.098 -22.256 1.00 46.65 288 ARG A C 1
ATOM 2148 O O . ARG A 1 288 ? -51.472 -13.296 -21.996 1.00 49.20 288 ARG A O 1
ATOM 2156 N N . LYS A 1 289 ? -52.090 -11.595 -23.306 1.00 44.96 289 LYS A N 1
ATOM 2157 C CA . LYS A 1 289 ? -52.710 -12.470 -24.288 1.00 44.39 289 LYS A CA 1
ATOM 2158 C C . LYS A 1 289 ? -51.972 -12.320 -25.601 1.00 42.20 289 LYS A C 1
ATOM 2159 O O . LYS A 1 289 ? -52.194 -11.373 -26.352 1.00 41.04 289 LYS A O 1
ATOM 2165 N N . GLY A 1 290 ? -51.059 -13.244 -25.866 1.00 41.25 290 GLY A N 1
ATOM 2166 C CA . GLY A 1 290 ? -50.132 -13.052 -26.967 1.00 43.01 290 GLY A CA 1
ATOM 2167 C C . GLY A 1 290 ? -49.278 -11.830 -26.670 1.00 46.90 290 GLY A C 1
ATOM 2168 O O . GLY A 1 290 ? -48.636 -11.750 -25.625 1.00 44.68 290 GLY A O 1
ATOM 2169 N N . SER A 1 291 ? -49.292 -10.860 -27.575 1.00 45.21 291 SER A N 1
ATOM 2170 C CA . SER A 1 291 ? -48.488 -9.655 -27.414 1.00 39.71 291 SER A CA 1
ATOM 2171 C C . SER A 1 291 ? -49.236 -8.520 -26.695 1.00 37.71 291 SER A C 1
ATOM 2172 O O . SER A 1 291 ? -48.685 -7.438 -26.507 1.00 37.61 291 SER A O 1
ATOM 2175 N N . TRP A 1 292 ? -50.472 -8.783 -26.271 1.00 35.76 292 TRP A N 1
ATOM 2176 C CA . TRP A 1 292 ? -51.366 -7.746 -25.747 1.00 33.72 292 TRP A CA 1
ATOM 2177 C C . TRP A 1 292 ? -51.563 -7.878 -24.244 1.00 34.03 292 TRP A C 1
ATOM 2178 O O . TRP A 1 292 ? -51.677 -8.979 -23.732 1.00 36.68 292 TRP A O 1
ATOM 2189 N N . TYR A 1 293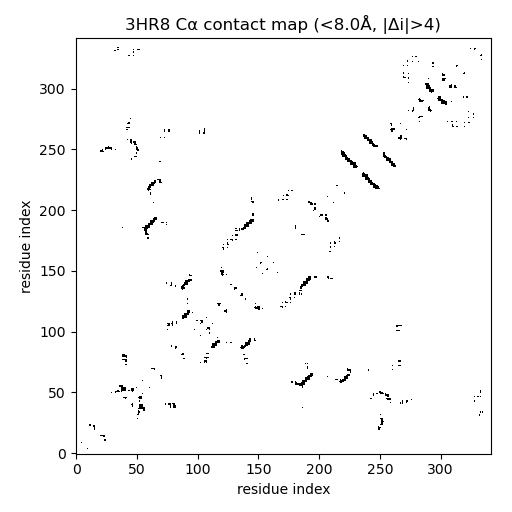 ? -51.626 -6.757 -23.539 1.00 28.90 293 TYR A N 1
ATOM 2190 C CA . TYR A 1 293 ? -51.762 -6.791 -22.088 1.00 30.78 293 TYR A CA 1
ATOM 2191 C C . TYR A 1 293 ? -53.116 -6.301 -21.604 1.00 32.68 293 TYR A C 1
ATOM 2192 O O . TYR A 1 293 ? -53.667 -5.333 -22.120 1.00 29.94 293 TYR A O 1
ATOM 2201 N N . TYR A 1 294 ? -53.636 -6.968 -20.586 1.00 30.56 294 TYR A N 1
ATOM 2202 C CA . TYR A 1 294 ? -54.957 -6.663 -20.085 1.00 33.15 294 TYR A CA 1
ATOM 2203 C C . TYR A 1 294 ? -55.004 -6.612 -18.593 1.00 37.34 294 TYR A C 1
ATOM 2204 O O . TYR A 1 294 ? -54.232 -7.283 -17.898 1.00 38.54 294 TYR A O 1
ATOM 2213 N N . TYR A 1 295 ? -55.959 -5.831 -18.109 1.00 39.64 295 TYR A N 1
ATOM 2214 C CA . TYR A 1 295 ? -56.244 -5.737 -16.697 1.00 40.21 295 TYR A CA 1
ATOM 2215 C C . TYR A 1 295 ? -57.757 -5.757 -16.499 1.00 44.20 295 TYR A C 1
ATOM 2216 O O . TYR A 1 295 ? -58.491 -5.165 -17.288 1.00 44.14 295 TYR A O 1
ATOM 2225 N N . THR A 1 296 ? -58.223 -6.441 -15.458 1.00 42.32 296 THR A N 1
ATOM 2226 C CA . THR A 1 296 ? -59.639 -6.391 -15.086 1.00 44.30 296 THR A CA 1
ATOM 2227 C C . THR A 1 296 ? -59.797 -5.553 -13.831 1.00 45.07 296 THR A C 1
ATOM 2228 O O . THR A 1 296 ? -59.211 -5.873 -12.802 1.00 45.37 296 THR A O 1
ATOM 2232 N N . THR A 1 297 ? -60.551 -4.459 -13.909 1.00 44.12 297 THR A N 1
ATOM 2233 C CA . THR A 1 297 ? -60.729 -3.633 -12.723 1.00 48.37 297 THR A CA 1
ATOM 2234 C C . THR A 1 297 ? -61.560 -4.409 -11.711 1.00 50.15 297 THR A C 1
ATOM 2235 O O . THR A 1 297 ? -62.210 -5.394 -12.055 1.00 53.77 297 THR A O 1
ATOM 2239 N N . LEU A 1 298 ? -61.525 -3.970 -10.463 1.00 48.32 298 LEU A N 1
ATOM 2240 C CA . LEU A 1 298 ? -62.259 -4.642 -9.406 1.00 57.68 298 LEU A CA 1
ATOM 2241 C C . LEU A 1 298 ? -63.742 -4.611 -9.767 1.00 58.78 298 LEU A C 1
ATOM 2242 O O . LEU A 1 298 ? -64.483 -5.566 -9.520 1.00 62.92 298 LEU A O 1
ATOM 2247 N N . LYS A 1 299 ? -64.145 -3.511 -10.391 1.00 57.33 299 LYS A N 1
ATOM 2248 C CA . LYS A 1 299 ? -65.520 -3.298 -10.815 1.00 57.67 299 LYS A CA 1
ATOM 2249 C C . LYS A 1 299 ? -65.862 -4.133 -12.043 1.00 57.42 299 LYS A C 1
ATOM 2250 O O . LYS A 1 299 ? -66.938 -3.971 -12.624 1.00 60.97 299 LYS A O 1
ATOM 2256 N N . GLY A 1 300 ? -64.940 -5.006 -12.450 1.00 55.32 300 GLY A N 1
ATOM 2257 C CA . GLY A 1 300 ? -65.203 -5.964 -13.517 1.00 53.04 300 GLY A CA 1
ATOM 2258 C C . GLY A 1 300 ? -64.885 -5.589 -14.963 1.00 50.98 300 GLY A C 1
ATOM 2259 O O . GLY A 1 300 ? -64.969 -6.445 -15.841 1.00 49.96 300 GLY A O 1
ATOM 2260 N N . GLU A 1 301 ? -64.523 -4.333 -15.228 1.00 48.40 301 GLU A N 1
ATOM 2261 C CA . GLU A 1 301 ? -64.210 -3.917 -16.597 1.00 46.55 301 GLU A CA 1
ATOM 2262 C C . GLU A 1 301 ? -62.880 -4.519 -17.055 1.00 49.61 301 GLU A C 1
ATOM 2263 O O . GLU A 1 301 ? -61.858 -4.368 -16.377 1.00 49.04 301 GLU A O 1
ATOM 2269 N N . GLU A 1 302 ? -62.870 -5.205 -18.194 1.00 48.47 302 GLU A N 1
ATOM 2270 C CA . GLU A 1 302 ? -61.589 -5.667 -18.711 1.00 46.75 302 GLU A CA 1
ATOM 2271 C C . GLU A 1 302 ? -61.004 -4.629 -19.640 1.00 45.71 302 GLU A C 1
ATOM 2272 O O . GLU A 1 302 ? -61.599 -4.260 -20.655 1.00 47.05 302 GLU A O 1
ATOM 2278 N N . VAL A 1 303 ? -59.831 -4.137 -19.281 1.00 38.78 303 VAL A N 1
ATOM 2279 C CA . VAL A 1 303 ? -59.264 -3.045 -20.039 1.00 39.12 303 VAL A CA 1
ATOM 2280 C C . VAL A 1 303 ? -57.976 -3.429 -20.731 1.00 34.44 303 VAL A C 1
ATOM 2281 O O . VAL A 1 303 ? -57.118 -4.117 -20.175 1.00 32.41 303 VAL A O 1
ATOM 2285 N N . SER A 1 304 ? -57.895 -3.002 -21.979 1.00 30.86 304 SER A N 1
ATOM 2286 C CA . SER A 1 304 ? -56.791 -3.288 -22.858 1.00 32.58 304 SER A CA 1
ATOM 2287 C C . SER A 1 304 ? -55.693 -2.260 -22.597 1.00 33.13 304 SER A C 1
ATOM 2288 O O . SER A 1 304 ? -55.878 -1.077 -22.852 1.00 29.59 304 SER A O 1
ATOM 2291 N N . LEU A 1 305 ? -54.550 -2.729 -22.102 1.00 30.84 305 LEU A N 1
ATOM 2292 C CA . LEU A 1 305 ? -53.412 -1.866 -21.806 1.00 27.71 305 LEU A CA 1
ATOM 2293 C C . LEU A 1 305 ? -52.615 -1.540 -23.064 1.00 29.51 305 LEU A C 1
ATOM 2294 O O . LEU A 1 305 ? -51.885 -0.545 -23.112 1.00 30.41 305 LEU A O 1
ATOM 2299 N N . GLY A 1 306 ? -52.748 -2.372 -24.087 1.00 30.38 306 GLY A N 1
ATOM 2300 C CA . GLY A 1 306 ? -52.033 -2.155 -25.331 1.00 27.75 306 GLY A CA 1
ATOM 2301 C C . GLY A 1 306 ? -51.098 -3.289 -25.708 1.00 30.68 306 GLY A C 1
ATOM 2302 O O . GLY A 1 306 ? -50.897 -4.239 -24.943 1.00 29.30 306 GLY A O 1
ATOM 2303 N N . GLN A 1 307 ? -50.536 -3.189 -26.910 1.00 30.12 307 GLN A N 1
ATOM 2304 C CA . GLN A 1 307 ? -49.621 -4.192 -27.420 1.00 32.59 307 GLN A CA 1
ATOM 2305 C C . GLN A 1 307 ? -48.181 -3.911 -26.995 1.00 32.73 307 GLN A C 1
ATOM 2306 O O . GLN A 1 307 ? -47.620 -2.871 -27.333 1.00 30.05 307 GLN A O 1
ATOM 2312 N N . GLY A 1 308 ? -47.580 -4.834 -26.261 1.00 28.27 308 GLY A N 1
ATOM 2313 C CA . GLY A 1 308 ? -46.187 -4.672 -25.884 1.00 30.06 308 GLY A CA 1
ATOM 2314 C C . GLY A 1 308 ? -46.003 -3.800 -24.658 1.00 33.53 308 GLY A C 1
ATOM 2315 O O . GLY A 1 308 ? -46.881 -2.986 -24.305 1.00 25.85 308 GLY A O 1
ATOM 2316 N N . SER A 1 309 ? -44.844 -3.963 -24.022 1.00 27.86 309 SER A N 1
ATOM 2317 C CA . SER A 1 309 ? -44.517 -3.263 -22.788 1.00 29.05 309 SER A CA 1
ATOM 2318 C C . SER A 1 309 ? -44.531 -1.738 -22.906 1.00 27.53 309 SER A C 1
ATOM 2319 O O . SER A 1 309 ? -45.102 -1.062 -22.050 1.00 24.85 309 SER A O 1
ATOM 2322 N N . SER A 1 310 ? -43.911 -1.181 -23.942 1.00 26.93 310 SER A N 1
ATOM 2323 C CA . SER A 1 310 ? -43.826 0.283 -24.020 1.00 29.14 310 SER A CA 1
ATOM 2324 C C . SER A 1 310 ? -45.200 0.934 -24.082 1.00 29.59 310 SER A C 1
ATOM 2325 O O . SER A 1 310 ? -45.431 1.977 -23.464 1.00 25.16 310 SER A O 1
ATOM 2328 N N . ASN A 1 311 ? -46.119 0.333 -24.837 1.00 27.81 311 ASN A N 1
ATOM 2329 C CA . ASN A 1 311 ? -47.478 0.868 -24.899 1.00 28.15 311 ASN A CA 1
ATOM 2330 C C . ASN A 1 311 ? -48.214 0.688 -23.587 1.00 25.42 311 ASN A C 1
ATOM 2331 O O . ASN A 1 311 ? -48.935 1.584 -23.142 1.00 24.59 311 ASN A O 1
ATOM 2336 N N . ALA A 1 312 ? -48.061 -0.482 -22.968 1.00 23.41 312 ALA A N 1
ATOM 2337 C CA . ALA A 1 312 ? -48.764 -0.719 -21.711 1.00 22.30 312 ALA A CA 1
ATOM 2338 C C . ALA A 1 312 ? -48.256 0.254 -20.648 1.00 23.50 312 ALA A C 1
ATOM 2339 O O . ALA A 1 312 ? -49.030 0.751 -19.839 1.00 23.02 312 ALA A O 1
ATOM 2341 N N . VAL A 1 313 ? -46.941 0.501 -20.624 1.00 24.26 313 VAL A N 1
ATOM 2342 C CA . VAL A 1 313 ? -46.383 1.419 -19.610 1.00 22.83 313 VAL A CA 1
ATOM 2343 C C . VAL A 1 313 ? -46.923 2.852 -19.813 1.00 23.55 313 VAL A C 1
ATOM 2344 O O . VAL A 1 313 ? -47.364 3.527 -18.869 1.00 24.67 313 VAL A O 1
ATOM 2348 N N . GLN A 1 314 ? -46.943 3.303 -21.059 1.00 26.18 314 GLN A N 1
ATOM 2349 C CA . GLN A 1 314 ? -47.546 4.617 -21.369 1.00 25.04 314 GLN A CA 1
ATOM 2350 C C . GLN A 1 314 ? -49.033 4.679 -21.010 1.00 26.61 314 GLN A C 1
ATOM 2351 O O . GLN A 1 314 ? -49.520 5.683 -20.487 1.00 30.67 314 GLN A O 1
ATOM 2357 N N . PHE A 1 315 ? -49.760 3.593 -21.262 1.00 27.00 315 PHE A N 1
ATOM 2358 C CA . PHE A 1 315 ? -51.173 3.538 -20.866 1.00 27.56 315 PHE A CA 1
ATOM 2359 C C . PHE A 1 315 ? -51.323 3.799 -19.371 1.00 27.97 315 PHE A C 1
ATOM 2360 O O . PHE A 1 315 ? -52.219 4.535 -18.934 1.00 27.03 315 PHE A O 1
ATOM 2368 N N . LEU A 1 316 ? -50.438 3.188 -18.585 1.00 24.73 316 LEU A N 1
ATOM 2369 C CA . LEU A 1 316 ? -50.475 3.367 -17.137 1.00 25.96 316 LEU A CA 1
ATOM 2370 C C . LEU A 1 316 ? -50.237 4.836 -16.761 1.00 26.12 316 LEU A C 1
ATOM 2371 O O . LEU A 1 316 ? -50.913 5.358 -15.879 1.00 29.63 316 LEU A O 1
ATOM 2376 N N . LYS A 1 317 ? -49.313 5.494 -17.459 1.00 25.09 317 LYS A N 1
ATOM 2377 C CA . LYS A 1 317 ? -49.076 6.922 -17.282 1.00 27.77 317 LYS A CA 1
ATOM 2378 C C . LYS A 1 317 ? -50.315 7.752 -17.647 1.00 33.83 317 LYS A C 1
ATOM 2379 O O . LYS A 1 317 ? -50.657 8.690 -16.934 1.00 35.41 317 LYS A O 1
ATOM 2385 N N . ASP A 1 318 ? -50.986 7.389 -18.746 1.00 31.60 318 ASP A N 1
ATOM 2386 C CA . ASP A 1 318 ? -52.155 8.131 -19.252 1.00 33.49 318 ASP A CA 1
ATOM 2387 C C . ASP A 1 318 ? -53.435 7.845 -18.464 1.00 35.32 318 ASP A C 1
ATOM 2388 O O . ASP A 1 318 ? -54.446 8.545 -18.623 1.00 37.92 318 ASP A O 1
ATOM 2393 N N . ASN A 1 319 ? -53.406 6.797 -17.645 1.00 31.90 319 ASN A N 1
ATOM 2394 C CA . ASN A 1 319 ? -54.583 6.379 -16.892 1.00 33.58 319 ASN A CA 1
ATOM 2395 C C . ASN A 1 319 ? -54.324 6.192 -15.404 1.00 35.93 319 ASN A C 1
ATOM 2396 O O . ASN A 1 319 ? -54.367 5.080 -14.882 1.00 35.90 319 ASN A O 1
ATOM 2401 N N . PRO A 1 320 ? -54.080 7.300 -14.704 1.00 41.29 320 PRO A N 1
ATOM 2402 C CA . PRO A 1 320 ? -53.623 7.233 -13.310 1.00 39.28 320 PRO A CA 1
ATOM 2403 C C . PRO A 1 320 ? -54.562 6.456 -12.421 1.00 42.94 320 PRO A C 1
ATOM 2404 O O . PRO A 1 320 ? -54.104 5.807 -11.489 1.00 42.92 320 PRO A O 1
ATOM 2408 N N . GLU A 1 321 ? -55.861 6.524 -12.692 1.00 43.23 321 GLU A N 1
ATOM 2409 C CA . GLU A 1 321 ? -56.837 5.899 -11.807 1.00 46.12 321 GLU A CA 1
ATOM 2410 C C . GLU A 1 321 ? -56.719 4.374 -11.831 1.00 41.55 321 GLU A C 1
ATOM 2411 O O . GLU A 1 321 ? -56.834 3.705 -10.807 1.00 41.64 321 GLU A O 1
ATOM 2417 N N . ILE A 1 322 ? -56.499 3.830 -13.019 1.00 39.78 322 ILE A N 1
ATOM 2418 C CA . ILE A 1 322 ? -56.254 2.409 -13.194 1.00 35.22 322 ILE A CA 1
ATOM 2419 C C . ILE A 1 322 ? -54.895 1.969 -12.585 1.00 34.84 322 ILE A C 1
ATOM 2420 O O . ILE A 1 322 ? -54.790 0.928 -11.938 1.00 32.37 322 ILE A O 1
ATOM 2425 N N . ALA A 1 323 ? -53.851 2.753 -12.837 1.00 36.12 323 ALA A N 1
ATOM 2426 C CA . ALA A 1 323 ? -52.536 2.483 -12.250 1.00 33.10 323 ALA A CA 1
ATOM 2427 C C . ALA A 1 323 ? -52.660 2.438 -10.729 1.00 34.91 323 ALA A C 1
ATOM 2428 O O . ALA A 1 323 ? -52.161 1.525 -10.073 1.00 33.72 323 ALA A O 1
ATOM 2430 N N . GLY A 1 324 ? -53.350 3.426 -10.164 1.00 35.93 324 GLY A N 1
ATOM 2431 C CA . GLY A 1 324 ? -53.543 3.470 -8.724 1.00 39.81 324 GLY A CA 1
ATOM 2432 C C . GLY A 1 324 ? -54.182 2.202 -8.203 1.00 39.44 324 GLY A C 1
ATOM 2433 O O . GLY A 1 324 ? -53.766 1.659 -7.185 1.00 38.59 324 GLY A O 1
ATOM 2434 N N . GLU A 1 325 ? -55.196 1.713 -8.909 1.00 39.24 325 GLU A N 1
ATOM 2435 C CA . GLU A 1 325 ? -55.877 0.509 -8.461 1.00 41.28 325 GLU A CA 1
ATOM 2436 C C . GLU A 1 325 ? -54.950 -0.697 -8.492 1.00 38.77 325 GLU A C 1
ATOM 2437 O O . GLU A 1 325 ? -54.928 -1.489 -7.547 1.00 36.44 325 GLU A O 1
ATOM 2443 N N . ILE A 1 326 ? -54.202 -0.843 -9.584 1.00 33.17 326 ILE A N 1
ATOM 2444 C CA . ILE A 1 326 ? -53.236 -1.931 -9.709 1.00 33.72 326 ILE A CA 1
ATOM 2445 C C . ILE A 1 326 ? -52.205 -1.848 -8.580 1.00 34.10 326 ILE A C 1
ATOM 2446 O O . ILE A 1 326 ? -51.798 -2.859 -8.017 1.00 36.28 326 ILE A O 1
ATOM 2451 N N . GLU A 1 327 ? -51.803 -0.634 -8.233 1.00 33.95 327 GLU A N 1
ATOM 2452 C CA . GLU A 1 327 ? -50.792 -0.466 -7.206 1.00 33.64 327 GLU A CA 1
ATOM 2453 C C . GLU A 1 327 ? -51.371 -0.792 -5.835 1.00 37.83 327 GLU A C 1
ATOM 2454 O O . GLU A 1 327 ? -50.727 -1.464 -5.036 1.00 35.83 327 GLU A O 1
ATOM 2460 N N . ARG A 1 328 ? -52.577 -0.296 -5.555 1.00 36.33 328 ARG A N 1
ATOM 2461 C CA . ARG A 1 328 ? -53.217 -0.594 -4.277 1.00 40.93 328 ARG A CA 1
ATOM 2462 C C . ARG A 1 328 ? -53.365 -2.093 -4.115 1.00 41.04 328 ARG A C 1
ATOM 2463 O O . ARG A 1 328 ? -53.074 -2.657 -3.055 1.00 43.91 328 ARG A O 1
ATOM 2471 N N . ARG A 1 329 ? -53.798 -2.758 -5.172 1.00 38.08 329 ARG A N 1
ATOM 2472 C CA . ARG A 1 329 ? -53.958 -4.191 -5.070 1.00 40.27 329 ARG A CA 1
ATOM 2473 C C . ARG A 1 329 ? -52.645 -4.864 -4.698 1.00 43.13 329 ARG A C 1
ATOM 2474 O O . ARG A 1 329 ? -52.624 -5.744 -3.839 1.00 39.30 329 ARG A O 1
ATOM 2482 N N . ILE A 1 330 ? -51.549 -4.446 -5.328 1.00 37.71 330 ILE A N 1
ATOM 2483 C CA . ILE A 1 330 ? -50.243 -5.022 -5.004 1.00 35.97 330 ILE A CA 1
ATOM 2484 C C . ILE A 1 330 ? -49.869 -4.748 -3.552 1.00 36.87 330 ILE A C 1
ATOM 2485 O O . ILE A 1 330 ? -49.488 -5.665 -2.830 1.00 38.93 330 ILE A O 1
ATOM 2490 N N . ARG A 1 331 ? -49.999 -3.498 -3.117 1.00 34.91 331 ARG A N 1
ATOM 2491 C CA . ARG A 1 331 ? -49.671 -3.139 -1.741 1.00 37.17 331 ARG A CA 1
ATOM 2492 C C . ARG A 1 331 ? -50.530 -3.914 -0.731 1.00 45.33 331 ARG A C 1
ATOM 2493 O O . ARG A 1 331 ? -50.018 -4.392 0.276 1.00 41.58 331 ARG A O 1
ATOM 2501 N N . GLU A 1 332 ? -51.827 -4.042 -1.006 1.00 44.19 332 GLU A N 1
ATOM 2502 C CA . GLU A 1 332 ? -52.717 -4.818 -0.134 1.00 48.91 332 GLU A CA 1
ATOM 2503 C C . GLU A 1 332 ? -52.235 -6.238 -0.013 1.00 43.36 332 GLU A C 1
ATOM 2504 O O . GLU A 1 332 ? -52.140 -6.787 1.081 1.00 51.41 332 GLU A O 1
ATOM 2510 N N . LYS A 1 333 ? -51.930 -6.835 -1.153 1.00 40.00 333 LYS A N 1
ATOM 2511 C CA . LYS A 1 333 ? -51.491 -8.214 -1.177 1.00 40.59 333 LYS A CA 1
ATOM 2512 C C . LYS A 1 333 ? -50.312 -8.466 -0.252 1.00 45.84 333 LYS A C 1
ATOM 2513 O O . LYS A 1 333 ? -50.158 -9.569 0.264 1.00 48.68 333 LYS A O 1
ATOM 2519 N N . TYR A 1 334 ? -49.479 -7.446 -0.045 1.00 42.95 334 TYR A N 1
ATOM 2520 C CA . TYR A 1 334 ? -48.272 -7.604 0.763 1.00 44.06 334 TYR A CA 1
ATOM 2521 C C . TYR A 1 334 ? -48.405 -6.916 2.113 1.00 45.73 334 TYR A C 1
ATOM 2522 O O . TYR A 1 334 ? -47.432 -6.818 2.856 1.00 46.05 334 TYR A O 1
ATOM 2531 N N . GLY A 1 335 ? -49.602 -6.414 2.411 1.00 43.96 335 GLY A N 1
ATOM 2532 C CA . GLY A 1 335 ? -49.906 -5.910 3.739 1.00 47.56 335 GLY A CA 1
ATOM 2533 C C . GLY A 1 335 ? -49.503 -4.478 4.011 1.00 52.28 335 GLY A C 1
ATOM 2534 O O . GLY A 1 335 ? -49.381 -4.064 5.165 1.00 56.50 335 GLY A O 1
ATOM 2535 N N . LEU A 1 336 ? -49.326 -3.699 2.954 1.00 44.87 336 LEU A N 1
ATOM 2536 C CA . LEU A 1 336 ? -48.776 -2.362 3.097 1.00 45.49 336 LEU A CA 1
ATOM 2537 C C . LEU A 1 336 ? -49.837 -1.281 3.087 1.00 54.35 336 LEU A C 1
ATOM 2538 O O . LEU A 1 336 ? -49.606 -0.174 3.571 1.00 61.27 336 LEU A O 1
ATOM 2543 N N . LEU A 1 337 ? -50.971 -1.560 2.494 1.00 53.70 337 LEU A N 1
ATOM 2544 C CA . LEU A 1 337 ? -51.907 -0.507 2.200 1.00 61.19 337 LEU A CA 1
ATOM 2545 C C . LEU A 1 337 ? -52.291 0.222 3.463 1.00 70.53 337 LEU A C 1
ATOM 2546 O O . LEU A 1 337 ? -52.718 -0.382 4.450 1.00 72.97 337 LEU A O 1
ATOM 2551 N N . SER A 1 338 ? -52.210 1.541 3.414 1.00 72.80 338 SER A N 1
ATOM 2552 C CA . SER A 1 338 ? -52.285 2.339 4.619 1.00 74.97 338 SER A CA 1
ATOM 2553 C C . SER A 1 338 ? -53.623 2.126 5.268 1.00 79.23 338 SER A C 1
ATOM 2554 O O . SER A 1 338 ? -53.729 2.121 6.468 1.00 78.78 338 SER A O 1
ATOM 2557 N N . VAL A 1 339 ? -54.664 2.054 4.470 1.00 79.60 339 VAL A N 1
ATOM 2558 C CA . VAL A 1 339 ? -55.934 1.510 4.871 1.00 81.29 339 VAL A CA 1
ATOM 2559 C C . VAL A 1 339 ? -56.713 2.525 5.646 1.00 86.51 339 VAL A C 1
ATOM 2560 O O . VAL A 1 339 ? -57.814 2.252 6.117 1.00 86.91 339 VAL A O 1
ATOM 2564 N N . GLU A 1 340 ? -56.156 3.712 5.778 1.00 84.04 340 GLU A N 1
ATOM 2565 C CA . GLU A 1 340 ? -56.936 4.803 6.278 1.00 83.13 340 GLU A CA 1
ATOM 2566 C C . GLU A 1 340 ? -57.399 5.513 5.046 1.00 89.92 340 GLU A C 1
ATOM 2567 O O . GLU A 1 340 ? -58.056 6.533 5.112 1.00 93.03 340 GLU A O 1
ATOM 2573 N N . LYS A 1 341 ? -57.037 4.952 3.900 1.00 89.70 341 LYS A N 1
ATOM 2574 C CA . LYS A 1 341 ? -57.361 5.578 2.654 1.00 90.68 341 LYS A CA 1
ATOM 2575 C C . LYS A 1 341 ? -58.868 5.605 2.566 1.00 96.80 341 LYS A C 1
ATOM 2576 O O . LYS A 1 341 ? -59.529 4.612 2.844 1.00 96.23 341 LYS A O 1
ATOM 2582 N N . GLU A 1 342 ? -59.391 6.744 2.118 1.00 99.49 342 GLU A N 1
ATOM 2583 C CA . GLU A 1 342 ? -60.817 7.012 1.992 1.00 97.18 342 GLU A CA 1
ATOM 2584 C C . GLU A 1 342 ? -61.073 7.044 0.498 1.00 100.18 342 GLU A C 1
ATOM 2585 O O . GLU A 1 342 ? -60.177 7.444 -0.263 1.00 97.86 342 GLU A O 1
ATOM 2591 N N . GLU A 1 343 ? -62.253 6.592 0.070 1.00 99.23 343 GLU A N 1
ATOM 2592 C CA . GLU A 1 343 ? -62.487 6.409 -1.362 1.00 99.31 343 GLU A CA 1
ATOM 2593 C C . GLU A 1 343 ? -62.955 7.657 -2.125 1.00 102.06 343 GLU A C 1
ATOM 2594 O O . GLU A 1 343 ? -62.349 8.032 -3.132 1.00 101.27 343 GLU A O 1
ATOM 2600 N N . GLN A 1 344 ? -64.025 8.293 -1.653 1.00 100.56 344 GLN A N 1
ATOM 2601 C CA . GLN A 1 344 ? -64.723 9.300 -2.460 1.00 102.26 344 GLN A CA 1
ATOM 2602 C C . GLN A 1 344 ? -63.990 10.638 -2.634 1.00 104.24 344 GLN A C 1
ATOM 2603 O O . GLN A 1 344 ? -63.316 11.125 -1.721 1.00 103.30 344 GLN A O 1
ATOM 2609 N N . ARG A 1 345 ? -64.144 11.222 -3.822 1.00 103.89 345 ARG A N 1
ATOM 2610 C CA . ARG A 1 345 ? -63.592 12.537 -4.136 1.00 101.58 345 ARG A CA 1
ATOM 2611 C C . ARG A 1 345 ? -64.399 13.198 -5.253 1.00 99.51 345 ARG A C 1
ATOM 2612 O O . ARG A 1 345 ? -65.391 12.647 -5.734 1.00 98.20 345 ARG A O 1
#

Secondary structure (DSSP, 8-state):
-HHHHHHHHHHHHHHHHHH-TTSS--TT--S------EE--S-HHHHHHTSSSSEETTEEEEEEESTTSSHHHHHHHHHHHHHHTT--EEEEESS----HHHHHHHT--GGG-EEE--SSHHHHHHHHHHHHHTS--SEEEEE-TTT---HHHHTT---SS-SSHHHHHHHHHHHHHHHHHHTSS-EEEEEEESSS-SSSSS-S-SS-THHHHHHHH-SEEEEEEEEEEEEETTEEEEEEEEEEEEEESSS----EEEEEEETTTBS-HHHHHHHHHHHTTSSEEETTEEEEE-TTS-EEEEEEHHHHHHHHHHH-HHHHHHHHHHHHHHTT---S------

CATH classification: 3.40.50.300 (+1 more: 3.30.250.10)